Protein AF-0000000084807637 (afdb_homodimer)

pLDDT: mean 74.39, std 23.13, range [27.61, 96.56]

Sequence (204 aa):
MIARSLETLLAAAVVGALALPLAARAEEPAPWVLSPDMGYGYTRDSKTFAYKMGTSNAKELFKGAKKVPKNTLFFLGANGQLYMRTGPFLEDDGSFKFGPDRMIARSLETLLAAAVVGALALPLAARAEEPAPWVLSPDMGYGYTRDSKTFAYKMGTSNAKELFKGAKKVPKNTLFFLGANGQLYMRTGPFLEDDGSFKFGPDR

Secondary structure (DSSP, 8-state):
----------------------------PEE----TTEEEEE-TTS-EEEEEPPSTTHHHHHHT-EEPPSSEEEEE-TTS-EEEEES--B-TTS-BTTS---/-----------------------------EE----TTEEEEE-TTS-EEEEEPPSTTHHHHHHT-EEPPSSEEEEE-TTS-EEEEES--B-TTS-BTTS---

Structure (mmCIF, N/CA/C/O backbone):
data_AF-0000000084807637-model_v1
#
loop_
_entity.id
_entity.type
_entity.pdbx_description
1 polymer 'Uncharacterized protein'
#
loop_
_atom_site.group_PDB
_atom_site.id
_atom_site.type_symbol
_atom_site.label_atom_id
_atom_site.label_alt_id
_atom_site.label_comp_id
_atom_site.label_asym_id
_atom_site.label_entity_id
_atom_site.label_seq_id
_atom_site.pdbx_PDB_ins_code
_atom_site.Cartn_x
_atom_site.Cartn_y
_atom_site.Cartn_z
_atom_site.occupancy
_atom_site.B_iso_or_equiv
_atom_site.auth_seq_id
_atom_site.auth_comp_id
_atom_site.auth_asym_id
_atom_site.auth_atom_id
_atom_site.pdbx_PDB_model_num
ATOM 1 N N . MET A 1 1 ? 59.969 -58.188 -23.875 1 28.5 1 MET A N 1
ATOM 2 C CA . MET A 1 1 ? 58.719 -58 -23.125 1 28.5 1 MET A CA 1
ATOM 3 C C . MET A 1 1 ? 58.406 -56.531 -22.938 1 28.5 1 MET A C 1
ATOM 5 O O . MET A 1 1 ? 59.125 -55.812 -22.266 1 28.5 1 MET A O 1
ATOM 9 N N . ILE A 1 2 ? 57.781 -55.812 -23.984 1 33.81 2 ILE A N 1
ATOM 10 C CA . ILE A 1 2 ? 57.594 -54.406 -24.266 1 33.81 2 ILE A CA 1
ATOM 11 C C . ILE A 1 2 ? 56.719 -53.781 -23.172 1 33.81 2 ILE A C 1
ATOM 13 O O . ILE A 1 2 ? 55.625 -54.281 -22.875 1 33.81 2 ILE A O 1
ATOM 17 N N . ALA A 1 3 ? 57.281 -53.125 -22.172 1 37.44 3 ALA A N 1
ATOM 18 C CA . ALA A 1 3 ? 56.781 -52.281 -21.109 1 37.44 3 ALA A CA 1
ATOM 19 C C . ALA A 1 3 ? 55.844 -51.188 -21.656 1 37.44 3 ALA A C 1
ATOM 21 O O . ALA A 1 3 ? 56.281 -50.219 -22.266 1 37.44 3 ALA A O 1
ATOM 22 N N . ARG A 1 4 ? 54.812 -51.656 -22.469 1 35.91 4 ARG A N 1
ATOM 23 C CA . ARG A 1 4 ? 53.875 -50.688 -23 1 35.91 4 ARG A CA 1
ATOM 24 C C . ARG A 1 4 ? 53.469 -49.688 -21.938 1 35.91 4 ARG A C 1
ATOM 26 O O . ARG A 1 4 ? 53.25 -50.031 -20.781 1 35.91 4 ARG A O 1
ATOM 33 N N . SER A 1 5 ? 53.812 -48.438 -22.125 1 35.16 5 SER A N 1
ATOM 34 C CA . SER A 1 5 ? 53.531 -47.062 -21.688 1 35.16 5 SER A CA 1
ATOM 35 C C . SER A 1 5 ? 52.062 -46.844 -21.453 1 35.16 5 SER A C 1
ATOM 37 O O . SER A 1 5 ? 51.25 -47.031 -22.375 1 35.16 5 SER A O 1
ATOM 39 N N . LEU A 1 6 ? 51.5 -47.281 -20.312 1 35.66 6 LEU A N 1
ATOM 40 C CA . LEU A 1 6 ? 50.156 -47 -19.797 1 35.66 6 LEU A CA 1
ATOM 41 C C . LEU A 1 6 ? 49.844 -45.531 -19.938 1 35.66 6 LEU A C 1
ATOM 43 O O . LEU A 1 6 ? 50.438 -44.688 -19.281 1 35.66 6 LEU A O 1
ATOM 47 N N . GLU A 1 7 ? 49.844 -45 -21.234 1 37.59 7 GLU A N 1
ATOM 48 C CA . GLU A 1 7 ? 49.312 -43.656 -21.453 1 37.59 7 GLU A CA 1
ATOM 49 C C . GLU A 1 7 ? 48 -43.469 -20.719 1 37.59 7 GLU A C 1
ATOM 51 O O . GLU A 1 7 ? 47.125 -44.344 -20.766 1 37.59 7 GLU A O 1
ATOM 56 N N . THR A 1 8 ? 48.125 -42.969 -19.484 1 37.28 8 THR A N 1
ATOM 57 C CA . THR A 1 8 ? 47.094 -42.469 -18.609 1 37.28 8 THR A CA 1
ATOM 58 C C . THR A 1 8 ? 46.062 -41.625 -19.391 1 37.28 8 THR A C 1
ATOM 60 O O . THR A 1 8 ? 46.438 -40.625 -19.984 1 37.28 8 THR A O 1
ATOM 63 N N . LEU A 1 9 ? 45.25 -42.281 -20.172 1 39.06 9 LEU A N 1
ATOM 64 C CA . LEU A 1 9 ? 44.125 -41.594 -20.797 1 39.06 9 LEU A CA 1
ATOM 65 C C . LEU A 1 9 ? 43.344 -40.781 -19.75 1 39.06 9 LEU A C 1
ATOM 67 O O . LEU A 1 9 ? 42.812 -41.344 -18.781 1 39.06 9 LEU A O 1
ATOM 71 N N . LEU A 1 10 ? 43.875 -39.625 -19.328 1 37.03 10 LEU A N 1
ATOM 72 C CA . LEU A 1 10 ? 43.125 -38.625 -18.562 1 37.03 10 LEU A CA 1
ATOM 73 C C . LEU A 1 10 ? 41.75 -38.375 -19.203 1 37.03 10 LEU A C 1
ATOM 75 O O . LEU A 1 10 ? 41.688 -37.875 -20.312 1 37.03 10 LEU A O 1
ATOM 79 N N . ALA A 1 11 ? 40.906 -39.438 -19.125 1 33.91 11 ALA A N 1
ATOM 80 C CA . ALA A 1 11 ? 39.531 -39.188 -19.531 1 33.91 11 ALA A CA 1
ATOM 81 C C . ALA A 1 11 ? 38.969 -37.906 -18.875 1 33.91 11 ALA A C 1
ATOM 83 O O . ALA A 1 11 ? 39 -37.781 -17.656 1 33.91 11 ALA A O 1
ATOM 84 N N . ALA A 1 12 ? 39.25 -36.75 -19.422 1 36.47 12 ALA A N 1
ATOM 85 C CA . ALA A 1 12 ? 38.594 -35.469 -19.094 1 36.47 12 ALA A CA 1
ATOM 86 C C . ALA A 1 12 ? 37.094 -35.688 -18.969 1 36.47 12 ALA A C 1
ATOM 88 O O . ALA A 1 12 ? 36.406 -36.062 -19.922 1 36.47 12 ALA A O 1
ATOM 89 N N . ALA A 1 13 ? 36.688 -36.438 -17.922 1 37.31 13 ALA A N 1
ATOM 90 C CA . ALA A 1 13 ? 35.25 -36.5 -17.672 1 37.31 13 ALA A CA 1
ATOM 91 C C . ALA A 1 13 ? 34.625 -35.125 -17.75 1 37.31 13 ALA A C 1
ATOM 93 O O . ALA A 1 13 ? 35.031 -34.188 -17.047 1 37.31 13 ALA A O 1
ATOM 94 N N . VAL A 1 14 ? 34.344 -34.625 -18.953 1 36.44 14 VAL A N 1
ATOM 95 C CA . VAL A 1 14 ? 33.5 -33.438 -19.109 1 36.44 14 VAL A CA 1
ATOM 96 C C . VAL A 1 14 ? 32.281 -33.562 -18.219 1 36.44 14 VAL A C 1
ATOM 98 O O . VAL A 1 14 ? 31.5 -34.5 -18.359 1 36.44 14 VAL A O 1
ATOM 101 N N . VAL A 1 15 ? 32.438 -33.406 -16.859 1 38.06 15 VAL A N 1
ATOM 102 C CA . VAL A 1 15 ? 31.266 -33.25 -15.992 1 38.06 15 VAL A CA 1
ATOM 103 C C . VAL A 1 15 ? 30.219 -32.375 -16.672 1 38.06 15 VAL A C 1
ATOM 105 O O . VAL A 1 15 ? 30.5 -31.234 -17.016 1 38.06 15 VAL A O 1
ATOM 108 N N . GLY A 1 16 ? 29.484 -32.969 -17.578 1 34.94 16 GLY A N 1
ATOM 109 C CA . GLY A 1 16 ? 28.281 -32.312 -18.078 1 34.94 16 GLY A CA 1
ATOM 110 C C . GLY A 1 16 ? 27.531 -31.547 -17.016 1 34.94 16 GLY A C 1
ATOM 111 O O . GLY A 1 16 ? 27.234 -32.094 -15.945 1 34.94 16 GLY A O 1
ATOM 112 N N . ALA A 1 17 ? 27.906 -30.266 -16.844 1 36.34 17 ALA A N 1
ATOM 113 C CA . ALA A 1 17 ? 27.094 -29.344 -16.062 1 36.34 17 ALA A CA 1
ATOM 114 C C . ALA A 1 17 ? 25.609 -29.609 -16.266 1 36.34 17 ALA A C 1
ATOM 116 O O . ALA A 1 17 ? 25.094 -29.469 -17.359 1 36.34 17 ALA A O 1
ATOM 117 N N . LEU A 1 18 ? 25.109 -30.766 -15.773 1 37.72 18 LEU A N 1
ATOM 118 C CA . LEU A 1 18 ? 23.656 -30.891 -15.727 1 37.72 18 LEU A CA 1
ATOM 119 C C . LEU A 1 18 ? 23 -29.531 -15.469 1 37.72 18 LEU A C 1
ATOM 121 O O . LEU A 1 18 ? 23.312 -28.875 -14.477 1 37.72 18 LEU A O 1
ATOM 125 N N . ALA A 1 19 ? 22.766 -28.797 -16.484 1 35.22 19 ALA A N 1
ATOM 126 C CA . ALA A 1 19 ? 21.844 -27.656 -16.438 1 35.22 19 ALA A CA 1
ATOM 127 C C . ALA A 1 19 ? 20.703 -27.906 -15.469 1 35.22 19 ALA A C 1
ATOM 129 O O . ALA A 1 19 ? 19.891 -28.812 -15.672 1 35.22 19 ALA A O 1
ATOM 130 N N . LEU A 1 20 ? 21.031 -28.141 -14.188 1 35.69 20 LEU A N 1
ATOM 131 C CA . LEU A 1 20 ? 19.891 -28.141 -13.281 1 35.69 20 LEU A CA 1
ATOM 132 C C . LEU A 1 20 ? 18.766 -27.266 -13.812 1 35.69 20 LEU A C 1
ATOM 134 O O . LEU A 1 20 ? 19.016 -26.188 -14.359 1 35.69 20 LEU A O 1
ATOM 138 N N . PRO A 1 21 ? 17.766 -27.859 -14.367 1 39.22 21 PRO A N 1
ATOM 139 C CA . PRO A 1 21 ? 16.594 -27.047 -14.719 1 39.22 21 PRO A CA 1
ATOM 140 C C . PRO A 1 21 ? 16.438 -25.828 -13.805 1 39.22 21 PRO A C 1
ATOM 142 O O . PRO A 1 21 ? 16.594 -25.938 -12.594 1 39.22 21 PRO A O 1
ATOM 145 N N . LEU A 1 22 ? 17.062 -24.719 -14.156 1 37 22 LEU A N 1
ATOM 146 C CA . LEU A 1 22 ? 16.656 -23.5 -13.453 1 37 22 LEU A CA 1
ATOM 147 C C . LEU A 1 22 ? 15.219 -23.594 -12.969 1 37 22 LEU A C 1
ATOM 149 O O . LEU A 1 22 ? 14.281 -23.547 -13.766 1 37 22 LEU A O 1
ATOM 153 N N . ALA A 1 23 ? 14.867 -24.625 -12.266 1 38.22 23 ALA A N 1
ATOM 154 C CA . ALA A 1 23 ? 13.547 -24.578 -11.641 1 38.22 23 ALA A CA 1
ATOM 155 C C . ALA A 1 23 ? 13.016 -23.156 -11.555 1 38.22 23 ALA A C 1
ATOM 157 O O . ALA A 1 23 ? 13.781 -22.219 -11.32 1 38.22 23 ALA A O 1
ATOM 158 N N . ALA A 1 24 ? 12.148 -22.781 -12.375 1 40.62 24 ALA A N 1
ATOM 159 C CA . ALA A 1 24 ? 11.406 -21.531 -12.32 1 40.62 24 ALA A CA 1
ATOM 160 C C . ALA A 1 24 ? 11.422 -20.938 -10.906 1 40.62 24 ALA A C 1
ATOM 162 O O . ALA A 1 24 ? 10.758 -21.469 -10.008 1 40.62 24 ALA A O 1
ATOM 163 N N . ARG A 1 25 ? 12.531 -20.703 -10.281 1 46.25 25 ARG A N 1
ATOM 164 C CA . ARG A 1 25 ? 12.703 -20.125 -8.953 1 46.25 25 ARG A CA 1
ATOM 165 C C . ARG A 1 25 ? 11.617 -19.094 -8.656 1 46.25 25 ARG A C 1
ATOM 167 O O . ARG A 1 25 ? 11.359 -18.203 -9.469 1 46.25 25 ARG A O 1
ATOM 174 N N . ALA A 1 26 ? 10.609 -19.609 -8.039 1 46.78 26 ALA A N 1
ATOM 175 C CA . ALA A 1 26 ? 9.586 -18.719 -7.523 1 46.78 26 ALA A CA 1
ATOM 176 C C . ALA A 1 26 ? 10.188 -17.375 -7.109 1 46.78 26 ALA A C 1
ATOM 178 O O . ALA A 1 26 ? 11.164 -17.328 -6.363 1 46.78 26 ALA A O 1
ATOM 179 N N . GLU A 1 27 ? 10.484 -16.531 -8.125 1 54.97 27 GLU A N 1
ATOM 180 C CA . GLU A 1 27 ? 11.047 -15.219 -7.82 1 54.97 27 GLU A CA 1
ATOM 181 C C . GLU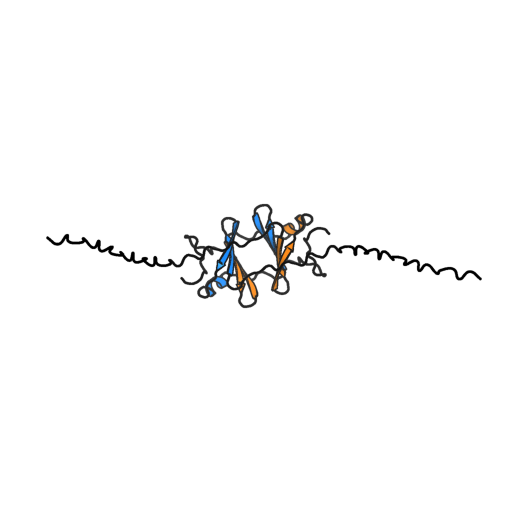 A 1 27 ? 10.688 -14.781 -6.402 1 54.97 27 GLU A C 1
ATOM 183 O O . GLU A 1 27 ? 9.531 -14.883 -5.992 1 54.97 27 GLU A O 1
ATOM 188 N N . GLU A 1 28 ? 11.617 -15.055 -5.555 1 62.41 28 GLU A N 1
ATOM 189 C CA . GLU A 1 28 ? 11.523 -14.617 -4.164 1 62.41 28 GLU A CA 1
ATOM 190 C C . GLU A 1 28 ? 10.914 -13.227 -4.059 1 62.41 28 GLU A C 1
ATOM 192 O O . GLU A 1 28 ? 11.242 -12.336 -4.84 1 62.41 28 GLU A O 1
ATOM 197 N N . PRO A 1 29 ? 9.812 -13.25 -3.396 1 71.38 29 PRO A N 1
ATOM 198 C CA . PRO A 1 29 ? 9.188 -11.938 -3.219 1 71.38 29 PRO A CA 1
ATOM 199 C C . PRO A 1 29 ? 10.18 -10.867 -2.762 1 71.38 29 PRO A C 1
ATOM 201 O O . PRO A 1 29 ? 11.172 -11.188 -2.104 1 71.38 29 PRO A O 1
ATOM 204 N N . ALA A 1 30 ? 10.156 -9.719 -3.486 1 76.94 30 ALA A N 1
ATOM 205 C CA . ALA A 1 30 ? 10.953 -8.57 -3.059 1 76.94 30 ALA A CA 1
ATOM 206 C C . ALA A 1 30 ? 10.297 -7.855 -1.882 1 76.94 30 ALA A C 1
ATOM 208 O O . ALA A 1 30 ? 9.07 -7.805 -1.782 1 76.94 30 ALA A O 1
ATOM 209 N N . PRO A 1 31 ? 11.18 -7.441 -0.924 1 77.38 31 PRO A N 1
ATOM 210 C CA . PRO A 1 31 ? 10.594 -6.742 0.221 1 77.38 31 PRO A CA 1
ATOM 211 C C . PRO A 1 31 ? 9.836 -5.48 -0.183 1 77.38 31 PRO A C 1
ATOM 213 O O . PRO A 1 31 ? 10.297 -4.723 -1.04 1 77.38 31 PRO A O 1
ATOM 216 N N . TRP A 1 32 ? 8.555 -5.359 0.168 1 84.06 32 TRP A N 1
ATOM 217 C CA . TRP A 1 32 ? 7.793 -4.117 0.132 1 84.06 32 TRP A CA 1
ATOM 218 C C . TRP A 1 32 ? 7.973 -3.33 1.427 1 84.06 32 TRP A C 1
ATOM 220 O O . TRP A 1 32 ? 7.387 -3.676 2.455 1 84.06 32 TRP A O 1
ATOM 230 N N . VAL A 1 33 ? 8.82 -2.324 1.396 1 80.56 33 VAL A N 1
ATOM 231 C CA . VAL A 1 33 ? 9.219 -1.663 2.635 1 80.56 33 VAL A CA 1
ATOM 232 C C . VAL A 1 33 ? 8.281 -0.495 2.924 1 80.56 33 VAL A C 1
ATOM 234 O O . VAL A 1 33 ? 8.195 0.454 2.141 1 80.56 33 VAL A O 1
ATOM 237 N N . LEU A 1 34 ? 7.516 -0.704 3.996 1 87.62 34 LEU A N 1
ATOM 238 C CA . LEU A 1 34 ? 6.695 0.368 4.547 1 87.62 34 LEU A CA 1
ATOM 239 C C . LEU A 1 34 ? 7.238 0.832 5.895 1 87.62 34 LEU A C 1
ATOM 241 O O . LEU A 1 34 ? 7.461 0.016 6.793 1 87.62 34 LEU A O 1
ATOM 245 N N . SER A 1 35 ? 7.512 2.092 5.945 1 87.75 35 SER A N 1
ATOM 246 C CA . SER A 1 35 ? 8.031 2.641 7.191 1 87.75 35 SER A CA 1
ATOM 247 C C . SER A 1 35 ? 6.906 3.023 8.141 1 87.75 35 SER A C 1
ATOM 249 O O . SER A 1 35 ? 5.902 3.605 7.723 1 87.75 35 SER A O 1
ATOM 251 N N . PRO A 1 36 ? 7.152 2.674 9.453 1 86.75 36 PRO A N 1
ATOM 252 C CA . PRO A 1 36 ? 6.109 3.016 10.422 1 86.75 36 PRO A CA 1
ATOM 253 C C . PRO A 1 36 ? 5.973 4.523 10.633 1 86.75 36 PRO A C 1
ATOM 255 O O . PRO A 1 36 ? 4.988 4.977 11.219 1 86.75 36 PRO A O 1
ATOM 258 N N . ASP A 1 37 ? 6.855 5.281 10.148 1 86.38 37 ASP A N 1
ATOM 259 C CA . ASP A 1 37 ? 6.809 6.727 10.352 1 86.38 37 ASP A CA 1
ATOM 260 C C . ASP A 1 37 ? 6.281 7.438 9.102 1 86.38 37 ASP A C 1
ATOM 262 O O . ASP A 1 37 ? 6.258 8.672 9.047 1 86.38 37 ASP A O 1
ATOM 266 N N . MET A 1 38 ? 5.879 6.582 8.148 1 89.62 38 MET A N 1
ATOM 267 C CA . MET A 1 38 ? 5.398 7.16 6.895 1 89.62 38 MET A CA 1
ATOM 268 C C . MET A 1 38 ? 3.967 6.727 6.605 1 89.62 38 MET A C 1
ATOM 270 O O . MET A 1 38 ? 3.559 5.625 6.984 1 89.62 38 MET A O 1
ATOM 274 N N . GLY A 1 39 ? 3.244 7.66 6.012 1 93.06 39 GLY A N 1
ATOM 275 C CA . GLY A 1 39 ? 1.969 7.344 5.391 1 93.06 39 GLY A CA 1
ATOM 276 C C . GLY A 1 39 ? 2.055 7.234 3.879 1 93.06 39 GLY A C 1
ATOM 277 O O . GLY A 1 39 ? 2.787 7.992 3.236 1 93.06 39 GLY A O 1
ATOM 278 N N . TYR A 1 40 ? 1.291 6.309 3.375 1 93.62 40 TYR A N 1
ATOM 279 C CA . TYR A 1 40 ? 1.281 6.07 1.936 1 93.62 40 TYR A CA 1
ATOM 280 C C . TYR A 1 40 ? -0.086 6.387 1.341 1 93.62 40 TYR A C 1
ATOM 282 O O . TYR A 1 40 ? -1.056 5.664 1.577 1 93.62 40 TYR A O 1
ATOM 290 N N . GLY A 1 41 ? -0.071 7.461 0.57 1 94.56 41 GLY A N 1
ATOM 291 C CA . GLY A 1 41 ? -1.354 7.992 0.133 1 94.56 41 GLY A CA 1
ATOM 292 C C . GLY A 1 41 ? -1.639 7.727 -1.333 1 94.56 41 GLY A C 1
ATOM 293 O O . GLY A 1 41 ? -0.73 7.77 -2.166 1 94.56 41 GLY A O 1
ATOM 294 N N . TYR A 1 42 ? -2.818 7.305 -1.551 1 94.38 42 TYR A N 1
ATOM 295 C CA . TYR A 1 42 ? -3.414 7.32 -2.881 1 94.38 42 TYR A CA 1
ATOM 296 C C . TYR A 1 42 ? -4.301 8.547 -3.068 1 94.38 42 TYR A C 1
ATOM 298 O O . TYR A 1 42 ? -5.41 8.602 -2.533 1 94.38 42 TYR A O 1
ATOM 306 N N . THR A 1 43 ? -3.795 9.516 -3.908 1 92.81 43 THR A N 1
ATOM 307 C CA . THR A 1 43 ? -4.383 10.852 -3.924 1 92.81 43 THR A CA 1
ATOM 308 C C . THR A 1 43 ? -5.594 10.898 -4.848 1 92.81 43 THR A C 1
ATOM 310 O O . THR A 1 43 ? -5.891 9.93 -5.543 1 92.81 43 THR A O 1
ATOM 313 N N . ARG A 1 44 ? -6.211 12.086 -4.77 1 90.44 44 ARG A N 1
ATOM 314 C CA . ARG A 1 44 ? -7.398 12.32 -5.578 1 90.44 44 ARG A CA 1
ATOM 315 C C . ARG A 1 44 ? -7.078 12.227 -7.066 1 90.44 44 ARG A C 1
ATOM 317 O O . ARG A 1 44 ? -7.934 11.852 -7.867 1 90.44 44 ARG A O 1
ATOM 324 N N . ASP A 1 45 ? -5.844 12.461 -7.441 1 89 45 ASP A N 1
ATOM 325 C CA . ASP A 1 45 ? -5.414 12.445 -8.836 1 89 45 ASP A CA 1
ATOM 326 C C . ASP A 1 45 ? -4.828 11.094 -9.219 1 89 45 ASP A C 1
ATOM 328 O O . ASP A 1 45 ? -4.148 10.969 -10.242 1 89 45 ASP A O 1
ATOM 332 N N . SER A 1 46 ? -4.953 10.094 -8.383 1 90.31 46 SER A N 1
ATOM 333 C CA . SER A 1 46 ? -4.523 8.727 -8.656 1 90.31 46 SER A CA 1
ATOM 334 C C . SER A 1 46 ? -3.004 8.609 -8.641 1 90.31 46 SER A C 1
ATOM 336 O O . SER A 1 46 ? -2.424 7.922 -9.484 1 90.31 46 SER A O 1
ATOM 338 N N . LYS A 1 47 ? -2.498 9.367 -7.809 1 90.5 47 LYS A N 1
ATOM 339 C CA . LYS A 1 47 ? -1.055 9.305 -7.605 1 90.5 47 LYS A CA 1
ATOM 340 C C . LYS A 1 47 ? -0.718 8.711 -6.238 1 90.5 47 LYS A C 1
ATOM 342 O O . LYS A 1 47 ? -1.554 8.711 -5.336 1 90.5 47 LYS A O 1
ATOM 347 N N . THR A 1 48 ? 0.456 8.172 -6.203 1 92.38 48 THR A N 1
ATOM 348 C C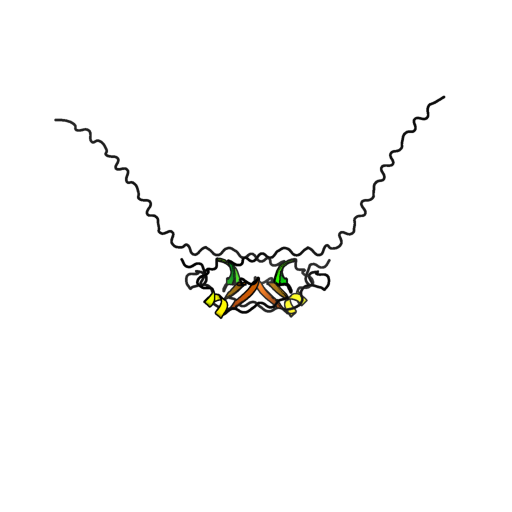A . THR A 1 48 ? 0.895 7.551 -4.957 1 92.38 48 THR A CA 1
ATOM 349 C C . THR A 1 48 ? 2.07 8.32 -4.355 1 92.38 48 THR A C 1
ATOM 351 O O . THR A 1 48 ? 3.121 8.445 -4.988 1 92.38 48 THR A O 1
ATOM 354 N N . PHE A 1 49 ? 1.885 8.773 -3.113 1 92.38 49 PHE A N 1
ATOM 355 C CA . PHE A 1 49 ? 2.924 9.516 -2.406 1 92.38 49 PHE A CA 1
ATOM 356 C C . PHE A 1 49 ? 3.061 9.016 -0.971 1 92.38 49 PHE A C 1
ATOM 358 O O . PHE A 1 49 ? 2.121 8.445 -0.415 1 92.38 49 PHE A O 1
ATOM 365 N N . ALA A 1 50 ? 4.281 9.219 -0.556 1 92.75 50 ALA A N 1
ATOM 366 C CA . ALA A 1 50 ? 4.539 8.93 0.852 1 92.75 50 ALA A CA 1
ATOM 367 C C . ALA A 1 50 ? 4.742 10.211 1.65 1 92.75 50 ALA A C 1
ATOM 369 O O . ALA A 1 50 ? 5.352 11.164 1.163 1 92.75 50 ALA A O 1
ATOM 370 N N . TYR A 1 51 ? 4.211 10.211 2.861 1 90.19 51 TYR A N 1
ATOM 371 C CA . TYR A 1 51 ? 4.23 11.383 3.732 1 90.19 51 TYR A CA 1
ATOM 372 C C . TYR A 1 51 ? 4.793 11.031 5.105 1 90.19 51 TYR A C 1
ATOM 374 O O . TYR A 1 51 ? 4.496 9.961 5.648 1 90.19 51 TYR A O 1
ATOM 382 N N . LYS A 1 52 ? 5.613 11.945 5.547 1 89 52 LYS A N 1
ATOM 383 C CA . LYS A 1 52 ? 6.074 11.758 6.918 1 89 52 LYS A CA 1
ATOM 384 C C . LYS A 1 52 ? 4.953 12.023 7.918 1 89 52 LYS A C 1
ATOM 386 O O . LYS A 1 52 ? 4.289 13.062 7.855 1 89 52 LYS A O 1
ATOM 391 N N . MET A 1 53 ? 4.758 11.016 8.781 1 88.25 53 MET A N 1
ATOM 392 C CA . MET A 1 53 ? 3.664 11.148 9.742 1 88.25 53 MET A CA 1
ATOM 393 C C . MET A 1 53 ? 4.152 11.789 11.039 1 88.25 53 MET A C 1
ATOM 395 O O . MET A 1 53 ? 5.336 11.711 11.367 1 88.25 53 MET A O 1
ATOM 399 N N . GLY A 1 54 ? 3.209 12.484 11.594 1 83 54 GLY A N 1
ATOM 400 C CA . GLY A 1 54 ? 3.496 13.062 12.898 1 83 54 GLY A CA 1
ATOM 401 C C . GLY A 1 54 ? 2.947 12.242 14.047 1 83 54 GLY A C 1
ATOM 402 O O . GLY A 1 54 ? 2.07 11.398 13.852 1 83 54 GLY A O 1
ATOM 403 N N . THR A 1 55 ? 3.504 12.414 15.156 1 74.5 55 THR A N 1
ATOM 404 C CA . THR A 1 55 ? 3.064 11.68 16.344 1 74.5 55 THR A CA 1
ATOM 405 C C . THR A 1 55 ? 1.895 12.391 17.016 1 74.5 55 THR A C 1
ATOM 407 O O . THR A 1 55 ? 1.124 11.773 17.75 1 74.5 55 THR A O 1
ATOM 410 N N . SER A 1 56 ? 1.686 13.609 16.609 1 70.44 56 SER A N 1
ATOM 411 C CA . SER A 1 56 ? 0.694 14.406 17.328 1 70.44 56 SER A CA 1
ATOM 412 C C . SER A 1 56 ? -0.708 14.172 16.781 1 70.44 56 SER A C 1
ATOM 414 O O . SER A 1 56 ? -1.7 14.508 17.422 1 70.44 56 SER A O 1
ATOM 416 N N . ASN A 1 57 ? -0.803 13.57 15.68 1 76.12 57 ASN A N 1
ATOM 417 C CA . ASN A 1 57 ? -2.117 13.414 15.062 1 76.12 57 ASN A CA 1
ATOM 418 C C . ASN A 1 57 ? -2.502 11.945 14.93 1 76.12 57 ASN A C 1
ATOM 420 O O . ASN A 1 57 ? -3.375 11.594 14.133 1 76.12 57 ASN A O 1
ATOM 424 N N . ALA A 1 58 ? -1.927 11.133 15.742 1 79.06 58 ALA A N 1
ATOM 425 C CA . ALA A 1 58 ? -2.129 9.688 15.664 1 79.06 58 ALA A CA 1
ATOM 426 C C . ALA A 1 58 ? -3.576 9.32 15.977 1 79.06 58 ALA A C 1
ATOM 428 O O . ALA A 1 58 ? -4.164 8.469 15.305 1 79.06 58 ALA A O 1
ATOM 429 N N . LYS A 1 59 ? -4.086 9.992 16.922 1 82.75 59 LYS A N 1
ATOM 430 C CA . LYS A 1 59 ? -5.461 9.703 17.312 1 82.75 59 LYS A CA 1
ATOM 431 C C . LYS A 1 59 ? -6.426 9.953 16.156 1 82.75 59 LYS A C 1
ATOM 433 O O . LYS A 1 59 ? -7.309 9.141 15.883 1 82.75 59 LYS A O 1
ATOM 438 N N . GLU A 1 60 ? -6.23 10.984 15.523 1 83.88 60 GLU A N 1
ATOM 439 C CA . GLU A 1 60 ? -7.098 11.328 14.406 1 83.88 60 GLU A CA 1
ATOM 440 C C . GLU A 1 60 ? -6.867 10.391 13.227 1 83.88 60 GLU A C 1
ATOM 442 O O . GLU A 1 60 ? -7.812 10.031 12.516 1 83.88 60 GLU A O 1
ATOM 447 N N . LEU A 1 61 ? -5.645 10.039 13.031 1 87.25 61 LEU A N 1
ATOM 448 C CA . LEU A 1 61 ? -5.273 9.117 11.961 1 87.25 61 LEU A CA 1
ATOM 449 C C . LEU A 1 61 ? -5.988 7.777 12.133 1 87.25 61 LEU A C 1
ATOM 451 O O . LEU A 1 61 ? -6.562 7.25 11.18 1 87.25 61 LEU A O 1
ATOM 455 N N . PHE A 1 62 ? -6.102 7.297 13.391 1 89.5 62 PHE A N 1
ATOM 456 C CA . PHE A 1 62 ? -6.645 5.973 13.672 1 89.5 62 PHE A CA 1
ATOM 457 C C . PHE A 1 62 ? -8.172 6.012 13.703 1 89.5 62 PHE A C 1
ATOM 459 O O . PHE A 1 62 ? -8.828 5.012 13.414 1 89.5 62 PHE A O 1
ATOM 466 N N . LYS A 1 63 ? -8.766 7.184 14.023 1 88.25 63 LYS A N 1
ATOM 467 C CA . LYS A 1 63 ? -10.211 7.324 14.148 1 88.25 63 LYS A CA 1
ATOM 468 C C . LYS A 1 63 ? -10.914 6.965 12.844 1 88.25 63 LYS A C 1
ATOM 470 O O . LYS A 1 63 ? -12 6.383 12.859 1 88.25 63 LYS A O 1
ATOM 475 N N . GLY A 1 64 ? -10.328 7.09 11.828 1 89.06 64 GLY A N 1
ATOM 476 C CA . GLY A 1 64 ? -10.953 6.789 10.555 1 89.06 64 GLY A CA 1
ATOM 477 C C . GLY A 1 64 ? -10.25 5.676 9.797 1 89.06 64 GLY A C 1
ATOM 478 O O . GLY A 1 64 ? -10.578 5.41 8.633 1 89.06 64 GLY A O 1
ATOM 479 N N . ALA A 1 65 ? -9.539 5.031 10.547 1 93.81 65 ALA A N 1
ATOM 480 C CA . ALA A 1 65 ? -8.727 4.012 9.883 1 93.81 65 ALA A CA 1
ATOM 481 C C . ALA A 1 65 ? -9.328 2.621 10.094 1 93.81 65 ALA A C 1
ATOM 483 O O . ALA A 1 65 ? -10 2.373 11.094 1 93.81 65 ALA A O 1
ATOM 484 N N . LYS A 1 66 ? -9.188 1.804 9.102 1 95.62 66 LYS A N 1
ATOM 485 C CA . LYS A 1 66 ? -9.547 0.391 9.188 1 95.62 66 LYS A CA 1
ATOM 486 C C . LYS A 1 66 ? -8.32 -0.498 9.008 1 95.62 66 LYS A C 1
ATOM 488 O O . LYS A 1 66 ? -7.348 -0.102 8.359 1 95.62 66 LYS A O 1
ATOM 493 N N . LYS A 1 67 ? -8.461 -1.64 9.641 1 96.19 67 LYS A N 1
ATOM 494 C CA . LYS A 1 67 ? -7.383 -2.609 9.461 1 96.19 67 LYS A CA 1
ATOM 495 C C . LYS A 1 67 ? -7.43 -3.234 8.07 1 96.19 67 LYS A C 1
ATOM 497 O O . LYS A 1 67 ? -8.5 -3.625 7.594 1 96.19 67 LYS A O 1
ATOM 502 N N . VAL A 1 68 ? -6.332 -3.215 7.406 1 95.75 68 VAL A N 1
ATOM 503 C CA . VAL A 1 68 ? -6.234 -3.969 6.16 1 95.75 68 VAL A CA 1
ATOM 504 C C . VAL A 1 68 ? -6.203 -5.465 6.465 1 95.75 68 VAL A C 1
ATOM 506 O O . VAL A 1 68 ? -5.371 -5.93 7.246 1 95.75 68 VAL A O 1
ATOM 509 N N . PRO A 1 69 ? -7.152 -6.188 5.945 1 95.56 69 PRO A N 1
ATOM 510 C CA . PRO A 1 69 ? -7.129 -7.633 6.203 1 95.56 69 PRO A CA 1
ATOM 511 C C . PRO A 1 69 ? -5.82 -8.289 5.766 1 95.56 69 PRO A C 1
ATOM 513 O O . PRO A 1 69 ? -5.211 -7.859 4.781 1 95.56 69 PRO A O 1
ATOM 516 N N . LYS A 1 70 ? -5.473 -9.305 6.57 1 94.44 70 LYS A N 1
ATOM 517 C CA . LYS A 1 70 ? -4.355 -10.133 6.137 1 94.44 70 LYS A CA 1
ATOM 518 C C . LYS A 1 70 ? -4.668 -10.82 4.805 1 94.44 70 LYS A C 1
ATOM 520 O O . LYS A 1 70 ? -5.836 -11 4.453 1 94.44 70 LYS A O 1
ATOM 525 N N . ASN A 1 71 ? -3.637 -11.109 4.07 1 95.12 71 ASN A N 1
ATOM 526 C CA . ASN A 1 71 ? -3.768 -11.719 2.752 1 95.12 71 ASN A CA 1
ATOM 527 C C . ASN A 1 71 ? -4.418 -10.766 1.755 1 95.12 71 ASN A C 1
ATOM 529 O O . ASN A 1 71 ? -5.34 -11.156 1.031 1 95.12 71 ASN A O 1
ATOM 533 N N . THR A 1 72 ? -4.086 -9.594 1.841 1 96.56 72 THR A N 1
ATOM 534 C CA . THR A 1 72 ? -4.539 -8.594 0.882 1 96.56 72 THR A CA 1
ATOM 535 C C . THR A 1 72 ? -3.432 -8.258 -0.115 1 96.56 72 THR A C 1
ATOM 537 O O . THR A 1 72 ? -2.273 -8.086 0.271 1 96.56 72 THR A O 1
ATOM 540 N N . LEU A 1 73 ? -3.754 -8.234 -1.348 1 95.25 73 LEU A N 1
ATOM 541 C CA . LEU A 1 73 ? -2.844 -7.898 -2.438 1 95.25 73 LEU A CA 1
ATOM 542 C C . LEU A 1 73 ? -3.236 -6.574 -3.084 1 95.25 73 LEU A C 1
ATOM 544 O O . LEU A 1 73 ? -4.406 -6.363 -3.418 1 95.25 73 LEU A O 1
ATOM 548 N N . PHE A 1 74 ? -2.287 -5.691 -3.207 1 95.81 74 PHE A N 1
ATOM 549 C CA . PHE A 1 74 ? -2.475 -4.422 -3.898 1 95.81 74 PHE A CA 1
ATOM 550 C C . PHE A 1 74 ? -1.751 -4.426 -5.238 1 95.81 74 PHE A C 1
ATOM 552 O O . PHE A 1 74 ? -0.654 -4.977 -5.359 1 95.81 74 PHE A O 1
ATOM 559 N N . PHE A 1 75 ? -2.314 -3.773 -6.258 1 93.62 75 PHE A N 1
ATOM 560 C CA . PHE A 1 75 ? -1.662 -3.697 -7.559 1 93.62 75 PHE A CA 1
ATOM 561 C C . PHE A 1 75 ? -2.234 -2.555 -8.383 1 93.62 75 PHE A C 1
ATOM 563 O O . PHE A 1 75 ? -3.355 -2.104 -8.141 1 93.62 75 PHE A O 1
ATOM 570 N N . LEU A 1 76 ? -1.427 -2.189 -9.266 1 91.31 76 LEU A N 1
ATOM 571 C CA . LEU A 1 76 ? -1.853 -1.126 -10.172 1 91.31 76 LEU A CA 1
ATOM 572 C C . LEU A 1 76 ? -2.396 -1.703 -11.477 1 91.31 76 LEU A C 1
ATOM 574 O O . LEU A 1 76 ? -1.746 -2.539 -12.109 1 91.31 76 LEU A O 1
ATOM 578 N N . GLY A 1 77 ? -3.564 -1.217 -11.773 1 88.38 77 GLY A N 1
ATOM 579 C CA . GLY A 1 77 ? -4.066 -1.566 -13.094 1 88.38 77 GLY A CA 1
ATOM 580 C C . GLY A 1 77 ? -3.373 -0.816 -14.211 1 88.38 77 GLY A C 1
ATOM 581 O O . GLY A 1 77 ? -2.662 0.16 -13.969 1 88.38 77 GLY A O 1
ATOM 582 N N . ALA A 1 78 ? -3.576 -1.312 -15.438 1 82.69 78 ALA A N 1
ATOM 583 C CA . ALA A 1 78 ? -3.012 -0.669 -16.625 1 82.69 78 ALA A CA 1
ATOM 584 C C . ALA A 1 78 ? -3.496 0.772 -16.75 1 82.69 78 ALA A C 1
ATOM 586 O O . ALA A 1 78 ? -2.818 1.611 -17.344 1 82.69 78 ALA A O 1
ATOM 587 N N . ASN A 1 79 ? -4.582 1.135 -16.125 1 83.88 79 ASN A N 1
ATOM 588 C CA . ASN A 1 79 ? -5.176 2.467 -16.188 1 83.88 79 ASN A CA 1
ATOM 589 C C . ASN A 1 79 ? -4.656 3.371 -15.078 1 83.88 79 ASN A C 1
ATOM 591 O O . ASN A 1 79 ? -5.078 4.523 -14.953 1 83.88 79 ASN A O 1
ATOM 595 N N . GLY A 1 80 ? -3.791 2.793 -14.242 1 87.69 80 GLY A N 1
ATOM 596 C CA . GLY A 1 80 ? -3.236 3.568 -13.141 1 87.69 80 GLY A CA 1
ATOM 597 C C . GLY A 1 80 ? -4.039 3.447 -11.859 1 87.69 80 GLY A C 1
ATOM 598 O O . GLY A 1 80 ? -3.645 3.98 -10.82 1 87.69 80 GLY A O 1
ATOM 599 N N . GLN A 1 81 ? -5.191 2.82 -11.977 1 94.06 81 GLN A N 1
ATOM 600 C CA . GLN A 1 81 ? -6.062 2.588 -10.828 1 94.06 81 GLN A CA 1
ATOM 601 C C . GLN A 1 81 ? -5.43 1.605 -9.844 1 94.06 81 GLN A C 1
ATOM 603 O O . GLN A 1 81 ? -4.93 0.552 -10.242 1 94.06 81 GLN A O 1
ATOM 608 N N . LEU A 1 82 ? -5.375 2.014 -8.578 1 95.56 82 LEU A N 1
ATOM 609 C CA . LEU A 1 82 ? -4.941 1.093 -7.539 1 95.56 82 LEU A CA 1
ATOM 610 C C . LEU A 1 82 ? -6.066 0.143 -7.145 1 95.56 82 LEU A C 1
ATOM 612 O O . LEU A 1 82 ? -7.191 0.58 -6.883 1 95.56 82 LEU A O 1
ATOM 616 N N . TYR A 1 83 ? -5.758 -1.144 -7.203 1 95.69 83 TYR A N 1
ATOM 617 C CA . TYR A 1 83 ? -6.707 -2.182 -6.812 1 95.69 83 TYR A CA 1
ATOM 618 C C . TYR A 1 83 ? -6.211 -2.934 -5.582 1 95.69 83 TYR A C 1
ATOM 620 O O . TYR A 1 83 ? -5.012 -2.949 -5.297 1 95.69 83 TYR A O 1
ATOM 628 N N . MET A 1 84 ? -7.168 -3.479 -4.844 1 96.19 84 MET A N 1
ATOM 629 C CA . MET A 1 84 ? -6.824 -4.379 -3.744 1 96.19 84 MET A CA 1
ATOM 630 C C . MET A 1 84 ? -7.715 -5.613 -3.748 1 96.19 84 MET A C 1
ATOM 632 O O . MET A 1 84 ? -8.891 -5.535 -4.117 1 96.19 84 MET A O 1
ATOM 636 N N . ARG A 1 85 ? -7.188 -6.746 -3.418 1 95.12 85 ARG A N 1
ATOM 637 C CA . ARG A 1 85 ? -7.934 -7.996 -3.303 1 95.12 85 ARG A CA 1
ATOM 638 C C . ARG A 1 85 ? -7.578 -8.727 -2.014 1 95.12 85 ARG A C 1
ATOM 640 O O . ARG A 1 85 ? -6.398 -8.914 -1.703 1 95.12 85 ARG A O 1
ATOM 647 N N . THR A 1 86 ? -8.672 -9.055 -1.279 1 95 86 THR A N 1
ATOM 648 C CA . THR A 1 86 ? -8.477 -9.805 -0.048 1 95 86 THR A CA 1
ATOM 649 C C . THR A 1 86 ? -8.742 -11.289 -0.273 1 95 86 THR A C 1
ATOM 651 O O . THR A 1 86 ? -9.82 -11.664 -0.748 1 95 86 THR A O 1
ATOM 654 N N . GLY A 1 87 ? -7.77 -12.078 0.042 1 92.12 87 GLY A N 1
ATOM 655 C CA . GLY A 1 87 ? -7.789 -13.516 -0.161 1 92.12 87 GLY A CA 1
ATOM 656 C C . GLY A 1 87 ? -6.414 -14.102 -0.426 1 92.12 87 GLY A C 1
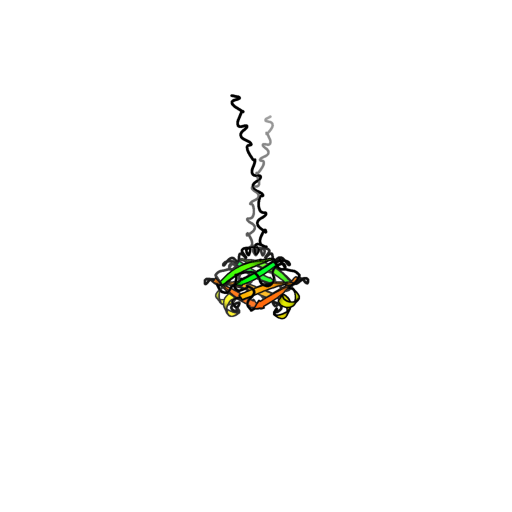ATOM 657 O O . GLY A 1 87 ? -5.434 -13.367 -0.546 1 92.12 87 GLY A O 1
ATOM 658 N N . PRO A 1 88 ? -6.363 -15.383 -0.42 1 90.81 88 PRO A N 1
ATOM 659 C CA . PRO A 1 88 ? -5.062 -16.016 -0.642 1 90.81 88 PRO A CA 1
ATOM 660 C C . PRO A 1 88 ? -4.441 -15.633 -1.981 1 90.81 88 PRO A C 1
ATOM 662 O O . PRO A 1 88 ? -5.105 -15.695 -3.018 1 90.81 88 PRO A O 1
ATOM 665 N N . PHE A 1 89 ? -3.26 -15.125 -1.884 1 92.31 89 PHE A N 1
ATOM 666 C CA . PHE A 1 89 ? -2.533 -14.805 -3.107 1 92.31 89 PHE A CA 1
ATOM 667 C C . PHE A 1 89 ? -1.206 -15.555 -3.156 1 92.31 89 PHE A C 1
ATOM 669 O O . PHE A 1 89 ? -0.434 -15.391 -4.105 1 92.31 89 PHE A O 1
ATOM 676 N N . LEU A 1 90 ? -1.021 -16.328 -2.164 1 89.44 90 LEU A N 1
ATOM 677 C CA . LEU A 1 90 ? 0.083 -17.281 -2.135 1 89.44 90 LEU A CA 1
ATOM 678 C C . LEU A 1 90 ? -0.436 -18.719 -2.131 1 89.44 90 LEU A C 1
ATOM 680 O O . LEU A 1 90 ? -1.451 -19.016 -1.496 1 89.44 90 LEU A O 1
ATOM 684 N N . GLU A 1 91 ? 0.249 -19.531 -2.85 1 87.44 91 GLU A N 1
ATOM 685 C CA . GLU A 1 91 ? -0.07 -20.953 -2.809 1 87.44 91 GLU A CA 1
ATOM 686 C C . GLU A 1 91 ? 0.47 -21.609 -1.539 1 87.44 91 GLU A C 1
ATOM 688 O O . GLU A 1 91 ? 1.185 -20.969 -0.763 1 87.44 91 GLU A O 1
ATOM 693 N N . ASP A 1 92 ? 0.113 -22.828 -1.375 1 85.44 92 ASP A N 1
ATOM 694 C CA . ASP A 1 92 ? 0.531 -23.562 -0.184 1 85.44 92 ASP A CA 1
ATOM 695 C C . ASP A 1 92 ? 2.053 -23.656 -0.105 1 85.44 92 ASP A C 1
ATOM 697 O O . ASP A 1 92 ? 2.619 -23.734 0.987 1 85.44 92 ASP A O 1
ATOM 701 N N . ASP A 1 93 ? 2.686 -23.609 -1.198 1 83.88 93 ASP A N 1
ATOM 702 C CA . ASP A 1 93 ? 4.141 -23.734 -1.246 1 83.88 93 ASP A CA 1
ATOM 703 C C . ASP A 1 93 ? 4.805 -22.359 -1.086 1 83.88 93 ASP A C 1
ATOM 705 O O . ASP A 1 93 ? 6.035 -22.266 -1.088 1 83.88 93 ASP A O 1
ATOM 709 N N . GLY A 1 94 ? 4.055 -21.375 -0.958 1 83.62 94 GLY A N 1
ATOM 710 C CA . GLY A 1 94 ? 4.59 -20.031 -0.776 1 83.62 94 GLY A CA 1
ATOM 711 C C . GLY A 1 94 ? 4.766 -19.281 -2.082 1 83.62 94 GLY A C 1
ATOM 712 O O . GLY A 1 94 ? 5.207 -18.125 -2.084 1 83.62 94 GLY A O 1
ATOM 713 N N . SER A 1 95 ? 4.395 -19.906 -3.189 1 86.06 95 SER A N 1
ATOM 714 C CA . SER A 1 95 ? 4.543 -19.25 -4.492 1 86.06 95 SER A CA 1
ATOM 715 C C . SER A 1 95 ? 3.4 -18.281 -4.758 1 86.06 95 SER A C 1
ATOM 717 O O . SER A 1 95 ? 2.285 -18.469 -4.27 1 86.06 95 SER A O 1
ATOM 719 N N . PHE A 1 96 ? 3.742 -17.359 -5.488 1 90.56 96 PHE A N 1
ATOM 720 C CA . PHE A 1 96 ? 2.77 -16.328 -5.82 1 90.56 96 PHE A CA 1
ATOM 721 C C . PHE A 1 96 ? 1.801 -16.812 -6.887 1 90.56 96 PHE A C 1
ATOM 723 O O . PHE A 1 96 ? 2.223 -17.25 -7.965 1 90.56 96 PHE A O 1
ATOM 730 N N . LYS A 1 97 ? 0.46 -16.672 -6.586 1 89.5 97 LYS A N 1
ATOM 731 C CA . LYS A 1 97 ? -0.595 -17.234 -7.426 1 89.5 97 LYS A CA 1
ATOM 732 C C . LYS A 1 97 ? -0.679 -16.5 -8.766 1 89.5 97 LYS A C 1
ATOM 734 O O . LYS A 1 97 ? -1.112 -17.078 -9.766 1 89.5 97 LYS A O 1
ATOM 739 N N . PHE A 1 98 ? -0.262 -15.266 -8.789 1 90.25 98 PHE A N 1
ATOM 740 C CA . PHE A 1 98 ? -0.474 -14.453 -9.977 1 90.25 98 PHE A CA 1
ATOM 741 C C . PHE A 1 98 ? 0.856 -14.086 -10.625 1 90.25 98 PHE A C 1
ATOM 743 O O . PHE A 1 98 ? 0.97 -13.047 -11.281 1 90.25 98 PHE A O 1
ATOM 750 N N . GLY A 1 99 ? 1.769 -14.82 -10.25 1 85.56 99 GLY A N 1
ATOM 751 C CA . GLY A 1 99 ? 3.092 -14.609 -10.812 1 85.56 99 GLY A CA 1
ATOM 752 C C . GLY A 1 99 ? 3.203 -15.047 -12.258 1 85.56 99 GLY A C 1
ATOM 753 O O . GLY A 1 99 ? 2.215 -15.477 -12.859 1 85.56 99 GLY A O 1
ATOM 754 N N . PRO A 1 100 ? 4.414 -14.641 -12.812 1 76.69 100 PRO A N 1
ATOM 755 C CA . PRO A 1 100 ? 4.625 -15.023 -14.211 1 76.69 100 PRO A CA 1
ATOM 756 C C . PRO A 1 100 ? 4.566 -16.531 -14.43 1 76.69 100 PRO A C 1
ATOM 758 O O . PRO A 1 100 ? 4.879 -17.297 -13.516 1 76.69 100 PRO A O 1
ATOM 761 N N . ASP A 1 101 ? 3.729 -16.922 -15.461 1 63.28 101 ASP A N 1
ATOM 762 C CA . ASP A 1 101 ? 3.703 -18.328 -15.844 1 63.28 101 ASP A CA 1
ATOM 763 C C . ASP A 1 101 ? 5.117 -18.891 -15.961 1 63.28 101 ASP A C 1
ATOM 765 O O . ASP A 1 101 ? 6.016 -18.219 -16.469 1 63.28 101 ASP A O 1
ATOM 769 N N . ARG A 1 102 ? 5.488 -19.688 -14.969 1 50.56 102 ARG A N 1
ATOM 770 C CA . ARG A 1 102 ? 6.684 -20.469 -15.266 1 50.56 102 ARG A CA 1
ATOM 771 C C . ARG A 1 102 ? 6.438 -21.438 -16.422 1 50.56 102 ARG A C 1
ATOM 773 O O . ARG A 1 102 ? 5.305 -21.875 -16.641 1 50.56 102 ARG A O 1
ATOM 780 N N . MET B 1 1 ? 52.062 68.312 0.592 1 27.61 1 MET B N 1
ATOM 781 C CA . MET B 1 1 ? 50.594 68.312 0.462 1 27.61 1 MET B CA 1
ATOM 782 C C . MET B 1 1 ? 50.125 66.875 0.23 1 27.61 1 MET B C 1
ATOM 784 O O . MET B 1 1 ? 50.5 66.25 -0.755 1 27.61 1 MET B O 1
ATOM 788 N N . ILE B 1 2 ? 49.875 66.062 1.409 1 35.38 2 ILE B N 1
ATOM 789 C CA . ILE B 1 2 ? 49.656 64.688 1.737 1 35.38 2 ILE B CA 1
ATOM 790 C C . ILE B 1 2 ? 48.438 64.125 1.013 1 35.38 2 ILE B C 1
ATOM 792 O O . ILE B 1 2 ? 47.344 64.688 1.168 1 35.38 2 ILE B O 1
ATOM 796 N N . ALA B 1 3 ? 48.656 63.656 -0.235 1 37.12 3 ALA B N 1
ATOM 797 C CA . ALA B 1 3 ? 47.688 62.906 -1.021 1 37.12 3 ALA B CA 1
ATOM 798 C C . ALA B 1 3 ? 46.938 61.875 -0.154 1 37.12 3 ALA B C 1
ATOM 800 O O . ALA B 1 3 ? 47.562 61.062 0.527 1 37.12 3 ALA B O 1
ATOM 801 N N . ARG B 1 4 ? 45.844 62.406 0.529 1 34.94 4 ARG B N 1
ATOM 802 C CA . ARG B 1 4 ? 44.812 61.719 1.294 1 34.94 4 ARG B CA 1
ATOM 803 C C . ARG B 1 4 ? 44.406 60.438 0.585 1 34.94 4 ARG B C 1
ATOM 805 O O . ARG B 1 4 ? 43.938 60.469 -0.561 1 34.94 4 ARG B O 1
ATOM 812 N N . SER B 1 5 ? 45.219 59.375 0.746 1 35.53 5 SER B N 1
ATOM 813 C CA . SER B 1 5 ? 44.938 57.969 0.423 1 35.53 5 SER B CA 1
ATOM 814 C C . SER B 1 5 ? 43.531 57.594 0.799 1 35.53 5 SER B C 1
ATOM 816 O O . SER B 1 5 ? 43.125 57.719 1.959 1 35.53 5 SER B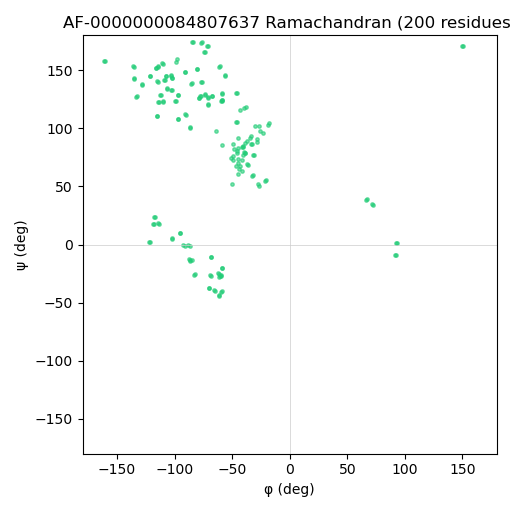 O 1
ATOM 818 N N . LEU B 1 6 ? 42.5 58 -0.025 1 35.56 6 LEU B N 1
ATOM 819 C CA . LEU B 1 6 ? 41.125 57.562 0.046 1 35.56 6 LEU B CA 1
ATOM 820 C C . LEU B 1 6 ? 41.062 56.062 0.308 1 35.56 6 LEU B C 1
ATOM 822 O O . LEU B 1 6 ? 41.469 55.25 -0.533 1 35.56 6 LEU B O 1
ATOM 826 N N . GLU B 1 7 ? 41.562 55.562 1.49 1 37.88 7 GLU B N 1
ATOM 827 C CA . GLU B 1 7 ? 41.281 54.219 1.965 1 37.88 7 GLU B CA 1
ATOM 828 C C . GLU B 1 7 ? 39.781 53.875 1.829 1 37.88 7 GLU B C 1
ATOM 830 O O . GLU B 1 7 ? 38.938 54.625 2.301 1 37.88 7 GLU B O 1
ATOM 835 N N . THR B 1 8 ? 39.406 53.531 0.548 1 37.44 8 THR B N 1
ATOM 836 C CA . THR B 1 8 ? 38.094 52.969 0.232 1 37.44 8 THR B CA 1
ATOM 837 C C . THR B 1 8 ? 37.688 51.969 1.294 1 37.44 8 THR B C 1
ATOM 839 O O . THR B 1 8 ? 38.406 50.969 1.538 1 37.44 8 THR B O 1
ATOM 842 N N . LEU B 1 9 ? 37.125 52.438 2.393 1 38.91 9 LEU B N 1
ATOM 843 C CA . LEU B 1 9 ? 36.469 51.594 3.389 1 38.91 9 LEU B CA 1
ATOM 844 C C . LEU B 1 9 ? 35.438 50.656 2.729 1 38.91 9 LEU B C 1
ATOM 846 O O . LEU B 1 9 ? 34.5 51.094 2.094 1 38.91 9 LEU B O 1
ATOM 850 N N . LEU B 1 10 ? 35.938 49.594 2.025 1 38.38 10 LEU B N 1
ATOM 851 C CA . LEU B 1 10 ? 35.031 48.5 1.59 1 38.38 10 LEU B CA 1
ATOM 852 C C . LEU B 1 10 ? 34.188 48.031 2.742 1 38.38 10 LEU B C 1
ATOM 854 O O . LEU B 1 10 ? 34.688 47.5 3.732 1 38.38 10 LEU B O 1
ATOM 858 N N . ALA B 1 11 ? 33.188 48.875 3.145 1 34.19 11 ALA B N 1
ATOM 859 C CA . ALA B 1 11 ? 32.188 48.438 4.113 1 34.19 11 ALA B CA 1
ATOM 860 C C . ALA B 1 11 ? 31.609 47.094 3.717 1 34.19 11 ALA B C 1
ATOM 862 O O . ALA B 1 11 ? 31.141 46.906 2.588 1 34.19 11 ALA B O 1
ATOM 863 N N . ALA B 1 12 ? 32.25 46 4.109 1 37.34 12 ALA B N 1
ATOM 864 C CA . ALA B 1 12 ? 31.734 44.625 4.066 1 37.34 12 ALA B CA 1
ATOM 865 C C . ALA B 1 12 ? 30.281 44.562 4.559 1 37.34 12 ALA B C 1
ATOM 867 O O . ALA B 1 12 ? 30 44.875 5.719 1 37.34 12 ALA B O 1
ATOM 868 N N . ALA B 1 13 ? 29.359 45.219 3.801 1 37.53 13 ALA B N 1
ATOM 869 C CA . ALA B 1 13 ? 27.969 45.031 4.164 1 37.53 13 ALA B CA 1
ATOM 870 C C . ALA B 1 13 ? 27.656 43.562 4.434 1 37.53 13 ALA B C 1
ATOM 872 O O . ALA B 1 13 ? 27.938 42.688 3.594 1 37.53 13 ALA B O 1
ATOM 873 N N . VAL B 1 14 ? 27.938 43.062 5.637 1 36.56 14 VAL B N 1
ATOM 874 C CA . VAL B 1 14 ? 27.453 41.781 6.094 1 36.56 14 VAL B CA 1
ATOM 875 C C . VAL B 1 14 ? 25.969 41.625 5.766 1 36.56 14 VAL B C 1
ATOM 877 O O . VAL B 1 14 ? 25.141 42.406 6.223 1 36.56 14 VAL B O 1
ATOM 880 N N . VAL B 1 15 ? 25.594 41.469 4.434 1 38.47 15 VAL B N 1
ATOM 881 C CA . VAL B 1 15 ? 24.234 41.094 4.113 1 38.47 15 VAL B CA 1
ATOM 882 C C . VAL B 1 15 ? 23.75 40.031 5.109 1 38.47 15 VAL B C 1
ATOM 884 O O . VAL B 1 15 ? 24.359 38.969 5.242 1 38.47 15 VAL B O 1
ATOM 887 N N . GLY B 1 16 ? 23.266 40.5 6.242 1 35.88 16 GLY B N 1
ATOM 888 C CA . GLY B 1 16 ? 22.516 39.625 7.148 1 35.88 16 GLY B CA 1
ATOM 889 C C . GLY B 1 16 ? 21.609 38.656 6.434 1 35.88 16 GLY B C 1
ATOM 890 O O . GLY B 1 16 ? 20.812 39.031 5.578 1 35.88 16 GLY B O 1
ATOM 891 N N . ALA B 1 17 ? 22.203 37.5 6.074 1 36.88 17 ALA B N 1
ATOM 892 C CA . ALA B 1 17 ? 21.391 36.375 5.625 1 36.88 17 ALA B CA 1
ATOM 893 C C . ALA B 1 17 ? 20.078 36.281 6.41 1 36.88 17 ALA B C 1
ATOM 895 O O . ALA B 1 17 ? 20.094 36.062 7.629 1 36.88 17 ALA B O 1
ATOM 896 N N . LEU B 1 18 ? 19.141 37.219 6.219 1 38.41 18 LEU B N 1
ATOM 897 C CA . LEU B 1 18 ? 17.812 37 6.766 1 38.41 18 LEU B CA 1
ATOM 898 C C . LEU B 1 18 ? 17.453 35.531 6.727 1 38.41 18 LEU B C 1
ATOM 900 O O . LEU B 1 18 ? 17.516 34.875 5.672 1 38.41 18 LEU B O 1
ATOM 904 N N . ALA B 1 19 ? 17.828 34.812 7.738 1 36.31 19 ALA B N 1
ATOM 905 C CA . ALA B 1 19 ? 17.312 33.469 8.023 1 36.31 19 ALA B CA 1
ATOM 906 C C . ALA B 1 19 ? 15.859 33.344 7.562 1 36.31 19 ALA B C 1
ATOM 908 O O . ALA B 1 19 ? 14.969 34 8.086 1 36.31 19 ALA B O 1
ATOM 909 N N . LEU B 1 20 ? 15.578 33.531 6.258 1 36.22 20 LEU B N 1
ATOM 910 C CA . LEU B 1 20 ? 14.219 33.188 5.859 1 36.22 20 LEU B CA 1
ATOM 911 C C . LEU B 1 20 ? 13.664 32.062 6.738 1 36.22 20 LEU B C 1
ATOM 913 O O . LEU B 1 20 ? 14.383 31.125 7.078 1 36.22 20 LEU B O 1
ATOM 917 N N . PRO B 1 21 ? 12.836 32.406 7.68 1 39.28 21 PRO B N 1
ATOM 918 C CA . PRO B 1 21 ? 12.164 31.328 8.438 1 39.28 21 PRO B CA 1
ATOM 919 C C . PRO B 1 21 ? 11.977 30.047 7.629 1 39.28 21 PRO B C 1
ATOM 921 O O . PRO B 1 21 ? 11.664 30.109 6.438 1 39.28 21 PRO B O 1
ATOM 924 N N . LEU B 1 22 ? 12.945 29.141 7.695 1 36.94 22 LEU B N 1
ATOM 925 C CA . LEU B 1 22 ? 12.672 27.812 7.168 1 36.94 22 LEU B CA 1
ATOM 926 C C . LEU B 1 22 ? 11.18 27.5 7.238 1 36.94 22 LEU B C 1
ATOM 928 O O . LEU B 1 22 ? 10.641 27.266 8.32 1 36.94 22 LEU B O 1
ATOM 932 N N . ALA B 1 23 ? 10.328 28.328 6.777 1 37.59 23 ALA B N 1
ATOM 933 C CA . ALA B 1 23 ? 8.93 27.891 6.68 1 37.59 23 ALA B CA 1
ATOM 934 C C . ALA B 1 23 ? 8.82 26.375 6.75 1 37.59 23 ALA B C 1
ATOM 936 O O . ALA B 1 23 ? 9.672 25.656 6.223 1 37.59 23 ALA B O 1
ATOM 937 N N . ALA B 1 24 ? 8.406 25.859 7.84 1 41.12 24 ALA B N 1
ATOM 938 C CA . ALA B 1 24 ? 8.086 24.453 8.016 1 41.12 24 ALA B CA 1
ATOM 939 C C . ALA B 1 24 ? 7.789 23.781 6.68 1 41.12 24 ALA B C 1
ATOM 941 O O . ALA B 1 24 ? 6.727 24 6.094 1 41.12 24 ALA B O 1
ATOM 942 N N . ARG B 1 25 ? 8.641 23.844 5.742 1 47.31 25 ARG B N 1
ATOM 943 C CA . ARG B 1 25 ? 8.531 23.281 4.398 1 47.31 25 ARG B CA 1
ATOM 944 C C . ARG B 1 25 ? 7.766 21.969 4.41 1 47.31 25 ARG B C 1
ATOM 946 O O . ARG B 1 25 ? 8.094 21.062 5.18 1 47.31 25 ARG B O 1
ATOM 953 N N . ALA B 1 26 ? 6.488 22.109 4.219 1 47.88 26 ALA B N 1
ATOM 954 C CA . ALA B 1 26 ? 5.652 20.922 4.031 1 47.88 26 ALA B CA 1
ATOM 955 C C . ALA B 1 26 ? 6.426 19.797 3.344 1 47.88 26 ALA B C 1
ATOM 957 O O . ALA B 1 26 ? 7.031 20.016 2.289 1 47.88 26 ALA B O 1
ATOM 958 N N . GLU B 1 27 ? 7.285 19.109 4.137 1 55.12 27 GLU B N 1
ATOM 959 C CA . GLU B 1 27 ? 8.062 18.016 3.566 1 55.12 27 GLU B CA 1
ATOM 960 C C . GLU B 1 27 ? 7.355 17.406 2.357 1 55.12 27 GLU B C 1
ATOM 962 O O . GLU B 1 27 ? 6.152 17.141 2.404 1 55.12 27 GLU B O 1
ATOM 967 N N . GLU B 1 28 ? 7.828 17.906 1.257 1 62.34 28 GLU B N 1
ATOM 968 C CA . GLU B 1 28 ? 7.363 17.391 -0.03 1 62.34 28 GLU B CA 1
ATOM 969 C C . GLU B 1 28 ? 7.188 15.875 0.009 1 62.34 28 GLU B C 1
ATOM 971 O O . GLU B 1 28 ? 8.031 15.156 0.556 1 62.34 28 GLU B O 1
ATOM 976 N N . PRO B 1 29 ? 5.957 15.555 -0.186 1 71.31 29 PRO B N 1
ATOM 977 C CA . PRO B 1 29 ? 5.727 14.102 -0.202 1 71.31 29 PRO B CA 1
ATOM 978 C C . PRO B 1 29 ? 6.75 13.352 -1.05 1 71.31 29 PRO B C 1
ATOM 980 O O . PRO B 1 29 ? 7.297 13.914 -2.004 1 71.31 29 PRO B O 1
ATOM 983 N N . ALA B 1 30 ? 7.328 12.281 -0.434 1 76.81 30 ALA B N 1
ATOM 984 C CA . ALA B 1 30 ? 8.211 11.391 -1.186 1 76.81 30 ALA B CA 1
ATOM 985 C C . ALA B 1 30 ? 7.41 10.453 -2.078 1 76.81 30 ALA B C 1
ATOM 987 O O . ALA B 1 30 ? 6.301 10.047 -1.728 1 76.81 30 ALA B O 1
ATOM 988 N N . PRO B 1 31 ? 7.969 10.25 -3.32 1 77.31 31 PRO B N 1
ATOM 989 C CA . PRO B 1 31 ? 7.238 9.344 -4.211 1 77.31 31 PRO B CA 1
ATOM 990 C C . PRO B 1 31 ? 7.074 7.945 -3.621 1 77.31 31 PRO B C 1
ATOM 992 O O . PRO B 1 31 ? 8.008 7.41 -3.02 1 77.31 31 PRO B O 1
ATOM 995 N N . TRP B 1 32 ? 5.855 7.426 -3.502 1 84.19 32 TRP B N 1
ATOM 996 C CA . TRP B 1 32 ? 5.559 6.02 -3.26 1 84.19 32 TRP B CA 1
ATOM 997 C C . TRP B 1 32 ? 5.484 5.246 -4.57 1 84.19 32 TRP B C 1
ATOM 999 O O . TRP B 1 32 ? 4.496 5.34 -5.301 1 84.19 32 TRP B O 1
ATOM 1009 N N . VAL B 1 33 ? 6.543 4.551 -4.891 1 80.62 33 VAL B N 1
ATOM 1010 C CA . VAL B 1 33 ? 6.652 3.963 -6.223 1 80.62 33 VAL B CA 1
ATOM 1011 C C . VAL B 1 33 ? 6.055 2.559 -6.219 1 80.62 33 VAL B C 1
ATOM 1013 O O . VAL B 1 33 ? 6.535 1.673 -5.508 1 80.62 33 VAL B O 1
ATOM 1016 N N . LEU B 1 34 ? 4.938 2.477 -6.93 1 87.62 34 LEU B N 1
ATOM 1017 C CA . LEU B 1 34 ? 4.32 1.184 -7.207 1 87.62 34 LEU B CA 1
ATOM 1018 C C . LEU B 1 34 ? 4.445 0.827 -8.68 1 87.62 34 LEU B C 1
ATOM 1020 O O . LEU B 1 34 ? 4.066 1.618 -9.547 1 87.62 34 LEU B O 1
ATOM 1024 N N . SER B 1 35 ? 5.051 -0.292 -8.906 1 87.69 35 SER B N 1
ATOM 1025 C CA . SER B 1 35 ? 5.223 -0.721 -10.289 1 87.69 35 SER B CA 1
ATOM 1026 C C . SER B 1 35 ? 3.992 -1.47 -10.789 1 87.69 35 SER B C 1
ATOM 1028 O O . SER B 1 35 ? 3.426 -2.299 -10.078 1 87.69 35 SER B O 1
ATOM 1030 N N . PRO B 1 36 ? 3.635 -1.14 -12.086 1 86.56 36 PRO B N 1
ATOM 1031 C CA . PRO B 1 36 ? 2.461 -1.822 -12.633 1 86.56 36 PRO B CA 1
ATOM 1032 C C . PRO B 1 36 ? 2.701 -3.311 -12.867 1 86.56 36 PRO B C 1
ATOM 1034 O O . PRO B 1 36 ? 1.752 -4.066 -13.094 1 86.56 36 PRO B O 1
ATOM 1037 N N . ASP B 1 37 ? 3.881 -3.746 -12.781 1 86.38 37 ASP B N 1
ATOM 1038 C CA . ASP B 1 37 ? 4.188 -5.152 -13.039 1 86.38 37 ASP B CA 1
ATOM 1039 C C . ASP B 1 37 ? 4.383 -5.914 -11.727 1 86.38 37 ASP B C 1
ATOM 1041 O O . ASP B 1 37 ? 4.742 -7.094 -11.742 1 86.38 37 ASP B O 1
ATOM 1045 N N . MET B 1 38 ? 4.121 -5.172 -10.633 1 89.56 38 MET B N 1
ATOM 1046 C CA . MET B 1 38 ? 4.324 -5.793 -9.328 1 89.56 38 MET B CA 1
ATOM 1047 C C . MET B 1 38 ? 3.033 -5.785 -8.516 1 89.56 38 MET B C 1
ATOM 1049 O O . MET B 1 38 ? 2.211 -4.875 -8.656 1 89.56 38 MET B O 1
ATOM 1053 N N . GLY B 1 39 ? 2.877 -6.855 -7.758 1 93 39 GLY B N 1
ATOM 1054 C CA . GLY B 1 39 ? 1.88 -6.895 -6.699 1 93 39 GLY B CA 1
ATOM 1055 C C . GLY B 1 39 ? 2.469 -6.688 -5.316 1 93 39 GLY B C 1
ATOM 1056 O O . GLY B 1 39 ? 3.57 -7.156 -5.027 1 93 39 GLY B O 1
ATOM 1057 N N . TYR B 1 40 ? 1.706 -6 -4.516 1 93.62 40 TYR B N 1
ATOM 1058 C CA . TYR B 1 40 ? 2.146 -5.699 -3.156 1 93.62 40 TYR B CA 1
ATOM 1059 C C . TYR B 1 40 ? 1.241 -6.367 -2.129 1 93.62 40 TYR B C 1
ATOM 1061 O O . TYR B 1 40 ? 0.088 -5.969 -1.955 1 93.62 40 TYR B O 1
ATOM 1069 N N . GLY B 1 41 ? 1.842 -7.344 -1.48 1 94.56 41 GLY B N 1
ATOM 1070 C CA . GLY B 1 41 ? 1.021 -8.203 -0.639 1 94.56 41 GLY B CA 1
ATOM 1071 C C . GLY B 1 41 ? 1.221 -7.949 0.843 1 94.56 41 GLY B C 1
ATOM 1072 O O . GLY B 1 41 ? 2.34 -7.684 1.288 1 94.56 41 GLY B O 1
ATOM 1073 N N . TYR B 1 42 ? 0.123 -7.871 1.489 1 94.06 42 TYR B N 1
ATOM 1074 C CA . TYR B 1 42 ? 0.08 -7.984 2.943 1 94.06 42 TYR B CA 1
ATOM 1075 C C . TYR B 1 42 ? -0.279 -9.398 3.369 1 94.06 42 TYR B C 1
ATOM 1077 O O . TYR B 1 42 ? -1.438 -9.812 3.268 1 94.06 42 TYR B O 1
ATOM 1085 N N . THR B 1 43 ? 0.747 -10.133 3.918 1 92.69 43 THR B N 1
ATOM 1086 C CA . THR B 1 43 ? 0.624 -11.578 4.07 1 92.69 43 THR B CA 1
ATOM 1087 C C . THR B 1 43 ? -0.1 -11.922 5.371 1 92.69 43 THR B C 1
ATOM 1089 O O . THR B 1 43 ? -0.386 -11.039 6.18 1 92.69 43 THR B O 1
ATOM 1092 N N . ARG B 1 44 ? -0.333 -13.242 5.457 1 90.44 44 ARG B N 1
ATOM 1093 C CA . ARG B 1 44 ? -1.026 -13.773 6.629 1 90.44 44 ARG B CA 1
ATOM 1094 C C . ARG B 1 44 ? -0.232 -13.5 7.902 1 90.44 44 ARG B C 1
ATOM 1096 O O . ARG B 1 44 ? -0.811 -13.344 8.984 1 90.44 44 ARG B O 1
ATOM 1103 N N . ASP B 1 45 ? 1.066 -13.344 7.805 1 88.94 45 ASP B N 1
ATOM 1104 C CA . ASP B 1 45 ? 1.947 -13.133 8.945 1 88.94 45 ASP B CA 1
ATOM 1105 C C . ASP B 1 45 ? 2.207 -11.641 9.164 1 88.94 45 ASP B C 1
ATOM 1107 O O . ASP B 1 45 ? 3.143 -11.266 9.875 1 88.94 45 ASP B O 1
ATOM 1111 N N . SER B 1 46 ? 1.497 -10.773 8.492 1 90.12 46 SER B N 1
ATOM 1112 C CA . SER B 1 46 ? 1.575 -9.328 8.664 1 90.12 46 SER B CA 1
ATOM 1113 C C . SER B 1 46 ? 2.885 -8.773 8.117 1 90.12 46 SER B C 1
ATOM 1115 O O . SER B 1 46 ? 3.506 -7.902 8.727 1 90.12 46 SER B O 1
ATOM 1117 N N . LYS B 1 47 ? 3.258 -9.391 7.105 1 90.5 47 LYS B N 1
ATOM 1118 C CA . LYS B 1 47 ? 4.445 -8.922 6.402 1 90.5 47 LYS B CA 1
ATOM 1119 C C . LYS B 1 47 ? 4.082 -8.336 5.039 1 90.5 47 LYS B C 1
ATOM 1121 O O . LYS B 1 47 ? 3.012 -8.625 4.5 1 90.5 47 LYS B O 1
ATOM 1126 N N . THR B 1 48 ? 4.949 -7.496 4.605 1 92.31 48 THR B N 1
ATOM 1127 C CA . THR B 1 48 ? 4.711 -6.844 3.322 1 92.31 48 THR B CA 1
ATOM 1128 C C . THR B 1 48 ? 5.758 -7.266 2.297 1 92.31 48 THR B C 1
ATOM 1130 O O . THR B 1 48 ? 6.953 -7.047 2.5 1 92.31 48 THR B O 1
ATOM 1133 N N . PHE B 1 49 ? 5.289 -7.812 1.18 1 92.19 49 PHE B N 1
ATOM 1134 C CA . PHE B 1 49 ? 6.172 -8.25 0.104 1 92.19 49 PHE B CA 1
ATOM 1135 C C . PHE B 1 49 ? 5.629 -7.816 -1.252 1 92.19 49 PHE B C 1
ATOM 1137 O O . PHE B 1 49 ? 4.426 -7.574 -1.396 1 92.19 49 PHE B O 1
ATOM 1144 N N . ALA B 1 50 ? 6.617 -7.691 -2.102 1 92.69 50 ALA B N 1
ATOM 1145 C CA . ALA B 1 50 ? 6.25 -7.414 -3.488 1 92.69 50 ALA B CA 1
ATOM 1146 C C . ALA B 1 50 ? 6.512 -8.625 -4.375 1 92.69 50 ALA B C 1
ATOM 1148 O O . ALA B 1 50 ? 7.512 -9.328 -4.199 1 92.69 50 ALA B O 1
ATOM 1149 N N . TYR B 1 51 ? 5.613 -8.844 -5.305 1 90.12 51 TYR B N 1
ATOM 1150 C CA . TYR B 1 51 ? 5.664 -10 -6.191 1 90.12 51 TYR B CA 1
ATOM 1151 C C . TYR B 1 51 ? 5.562 -9.57 -7.652 1 90.12 51 TYR B C 1
ATOM 1153 O O . TYR B 1 51 ? 4.797 -8.672 -7.988 1 90.12 51 TYR B O 1
ATOM 1161 N N . LYS B 1 52 ? 6.395 -10.234 -8.43 1 88.88 52 LYS B N 1
ATOM 1162 C CA . LYS B 1 52 ? 6.258 -10 -9.859 1 88.88 52 LYS B CA 1
ATOM 1163 C C . LYS B 1 52 ? 4.98 -10.633 -10.406 1 88.88 52 LYS B C 1
ATOM 1165 O O . LYS B 1 52 ? 4.719 -11.812 -10.172 1 88.88 52 LYS B O 1
ATOM 1170 N N . MET B 1 53 ? 4.191 -9.789 -11.07 1 88.25 53 MET B N 1
ATOM 1171 C CA . MET B 1 53 ? 2.918 -10.281 -11.578 1 88.25 53 MET B CA 1
ATOM 1172 C C . MET B 1 53 ? 3.07 -10.82 -13 1 88.25 53 MET B C 1
ATOM 1174 O O . MET B 1 53 ? 3.975 -10.406 -13.727 1 88.25 53 MET B O 1
ATOM 1178 N N . GLY B 1 54 ? 2.25 -11.773 -13.211 1 82.94 54 GLY B N 1
ATOM 1179 C CA . GLY B 1 54 ? 2.205 -12.312 -14.562 1 82.94 54 GLY B CA 1
ATOM 1180 C C . GLY B 1 54 ? 1.065 -11.742 -15.391 1 82.94 54 GLY B C 1
ATOM 1181 O O . GLY B 1 54 ? 0.134 -11.148 -14.852 1 82.94 54 GLY B O 1
ATOM 1182 N N . THR B 1 55 ? 1.184 -11.844 -16.656 1 74.5 55 THR B N 1
ATOM 1183 C CA . THR B 1 55 ? 0.155 -11.344 -17.547 1 74.5 55 THR B CA 1
ATOM 1184 C C . THR B 1 55 ? -0.917 -12.398 -17.797 1 74.5 55 THR B C 1
ATOM 1186 O O . THR B 1 55 ? -2.043 -12.07 -18.172 1 74.5 55 THR B O 1
ATOM 1189 N N . SER B 1 56 ? -0.604 -13.602 -17.391 1 70.5 56 SER B N 1
ATOM 1190 C CA . SER B 1 56 ? -1.507 -14.688 -17.75 1 70.5 56 SER B CA 1
ATOM 1191 C C . SER B 1 56 ? -2.625 -14.836 -16.719 1 70.5 56 SER B C 1
ATOM 1193 O O . SER B 1 56 ? -3.645 -15.477 -16.984 1 70.5 56 SER B O 1
ATOM 1195 N N . ASN B 1 57 ? -2.484 -14.242 -15.633 1 76.44 57 ASN B N 1
ATOM 1196 C CA . ASN B 1 57 ? -3.477 -14.438 -14.578 1 76.44 57 ASN B CA 1
ATOM 1197 C C . ASN B 1 57 ? -4.195 -13.133 -14.234 1 76.44 57 ASN B C 1
ATOM 1199 O O . ASN B 1 57 ? -4.773 -13.008 -13.148 1 76.44 57 ASN B O 1
ATOM 1203 N N . ALA B 1 58 ? -4.215 -12.234 -15.156 1 79.12 58 ALA B N 1
ATOM 1204 C CA . ALA B 1 58 ? -4.789 -10.906 -14.922 1 79.12 58 ALA B CA 1
ATOM 1205 C C . ALA B 1 58 ? -6.289 -10.992 -14.672 1 79.12 58 ALA B C 1
ATOM 1207 O O . ALA B 1 58 ? -6.816 -10.312 -13.789 1 79.12 58 ALA B O 1
ATOM 1208 N N . LYS B 1 59 ? -6.887 -11.844 -15.398 1 82.88 59 LYS B N 1
ATOM 1209 C CA . LYS B 1 59 ? -8.328 -11.992 -15.242 1 82.88 59 LYS B CA 1
ATOM 1210 C C . LYS B 1 59 ? -8.688 -12.445 -13.836 1 82.88 59 LYS B C 1
ATOM 1212 O O . LYS B 1 59 ? -9.617 -11.914 -13.219 1 82.88 59 LYS B O 1
ATOM 1217 N N . GLU B 1 60 ? -7.992 -13.344 -13.383 1 83.94 60 GLU B N 1
ATOM 1218 C CA . GLU B 1 60 ? -8.258 -13.859 -12.039 1 83.94 60 GLU B CA 1
ATOM 1219 C C . GLU B 1 60 ? -7.898 -12.836 -10.969 1 83.94 60 GLU B C 1
ATOM 1221 O O . GLU B 1 60 ? -8.578 -12.734 -9.945 1 83.94 60 GLU B O 1
ATOM 1226 N N . LEU B 1 61 ? -6.848 -12.141 -11.219 1 87.25 61 LEU B N 1
ATOM 1227 C CA . LEU B 1 61 ? -6.406 -11.094 -10.305 1 87.25 61 LEU B CA 1
ATOM 1228 C C . LEU B 1 61 ? -7.488 -10.031 -10.133 1 87.25 61 LEU B C 1
ATOM 1230 O O . LEU B 1 61 ? -7.809 -9.648 -9 1 87.25 61 LEU B O 1
ATOM 1234 N N . PHE B 1 62 ? -8.164 -9.656 -11.25 1 89.56 62 PHE B N 1
ATOM 1235 C CA . PHE B 1 62 ? -9.133 -8.562 -11.234 1 89.56 62 PHE B CA 1
ATOM 1236 C C . PHE B 1 62 ? -10.484 -9.047 -10.719 1 89.56 62 PHE B C 1
ATOM 1238 O O . PHE B 1 62 ? -11.25 -8.266 -10.156 1 89.56 62 PHE B O 1
ATOM 1245 N N . LYS B 1 63 ? -10.797 -10.359 -10.859 1 88.25 63 LYS B N 1
ATOM 1246 C CA . LYS B 1 63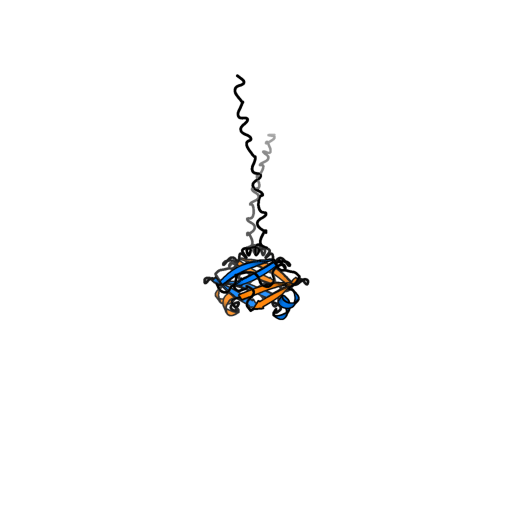 ? -12.078 -10.914 -10.461 1 88.25 63 LYS B CA 1
ATOM 1247 C C . LYS B 1 63 ? -12.336 -10.711 -8.969 1 88.25 63 LYS B C 1
ATOM 1249 O O . LYS B 1 63 ? -13.469 -10.469 -8.555 1 88.25 63 LYS B O 1
ATOM 1254 N N . GLY B 1 64 ? -11.414 -10.617 -8.242 1 89.44 64 GLY B N 1
ATOM 1255 C CA . GLY B 1 64 ? -11.586 -10.445 -6.805 1 89.44 64 GLY B CA 1
ATOM 1256 C C . GLY B 1 64 ? -11.016 -9.133 -6.289 1 89.44 64 GLY B C 1
ATOM 1257 O O . GLY B 1 64 ? -10.969 -8.906 -5.082 1 89.44 64 GLY B O 1
ATOM 1258 N N . ALA B 1 65 ? -10.844 -8.344 -7.211 1 93.81 65 ALA B N 1
ATOM 1259 C CA . ALA B 1 65 ? -10.188 -7.098 -6.832 1 93.81 65 ALA B CA 1
ATOM 1260 C C . ALA B 1 65 ? -11.195 -5.957 -6.73 1 93.81 65 ALA B C 1
ATOM 1262 O O . ALA B 1 65 ? -12.227 -5.973 -7.402 1 93.81 65 ALA B O 1
ATOM 1263 N N . LYS B 1 66 ? -10.969 -5.074 -5.805 1 95.56 66 LYS B N 1
ATOM 1264 C CA . LYS B 1 66 ? -11.727 -3.834 -5.676 1 95.56 66 LYS B CA 1
ATOM 1265 C C . LYS B 1 66 ? -10.836 -2.615 -5.902 1 95.56 66 LYS B C 1
ATOM 1267 O O . LYS B 1 66 ? -9.633 -2.672 -5.672 1 95.56 66 LYS B O 1
ATOM 1272 N N . LYS B 1 67 ? -11.516 -1.604 -6.375 1 96.19 67 LYS B N 1
ATOM 1273 C CA . LYS B 1 67 ? -10.781 -0.351 -6.543 1 96.19 67 LYS B CA 1
ATOM 1274 C C . LYS B 1 67 ? -10.508 0.309 -5.195 1 96.19 67 LYS B C 1
ATOM 1276 O O . LYS B 1 67 ? -11.391 0.396 -4.344 1 96.19 67 LYS B O 1
ATOM 1281 N N . VAL B 1 68 ? -9.297 0.658 -4.984 1 95.75 68 VAL B N 1
ATOM 1282 C CA . VAL B 1 68 ? -8.977 1.479 -3.82 1 95.75 68 VAL B CA 1
ATOM 1283 C C . VAL B 1 68 ? -9.5 2.896 -4.027 1 95.75 68 VAL B C 1
ATOM 1285 O O . VAL B 1 68 ? -9.188 3.541 -5.031 1 95.75 68 VAL B O 1
ATOM 1288 N N . PRO B 1 69 ? -10.375 3.334 -3.154 1 95.62 69 PRO B N 1
ATOM 1289 C CA . PRO B 1 69 ? -10.867 4.703 -3.318 1 95.62 69 PRO B CA 1
ATOM 1290 C C . PRO B 1 69 ? -9.75 5.734 -3.346 1 95.62 69 PRO B C 1
ATOM 1292 O O . PRO B 1 69 ? -8.727 5.562 -2.674 1 95.62 69 PRO B O 1
ATOM 1295 N N . LYS B 1 70 ? -10.016 6.75 -4.164 1 94.44 70 LYS B N 1
ATOM 1296 C CA . LYS B 1 70 ? -9.117 7.898 -4.113 1 94.44 70 LYS B CA 1
ATOM 1297 C C . LYS B 1 70 ? -9.117 8.531 -2.725 1 94.44 70 LYS B C 1
ATOM 1299 O O . LYS B 1 70 ? -10.07 8.367 -1.961 1 94.44 70 LYS B O 1
ATOM 1304 N N . ASN B 1 71 ? -8.023 9.172 -2.404 1 95.19 71 ASN B N 1
ATOM 1305 C CA . ASN B 1 71 ? -7.848 9.789 -1.094 1 95.19 71 ASN B CA 1
ATOM 1306 C C . ASN B 1 71 ? -7.785 8.742 0.015 1 95.19 71 ASN B C 1
ATOM 1308 O O . ASN B 1 71 ? -8.453 8.875 1.04 1 95.19 71 ASN B O 1
ATOM 1312 N N . THR B 1 72 ? -7.18 7.711 -0.267 1 96.56 72 THR B N 1
ATOM 1313 C CA . THR B 1 72 ? -6.941 6.676 0.733 1 96.56 72 THR B CA 1
ATOM 1314 C C . THR B 1 72 ? -5.504 6.734 1.241 1 96.56 72 THR B C 1
ATOM 1316 O O . THR B 1 72 ? -4.566 6.891 0.455 1 96.56 72 THR B O 1
ATOM 1319 N N . LEU B 1 73 ? -5.332 6.684 2.508 1 95.31 73 LEU B N 1
ATOM 1320 C CA . LEU B 1 73 ? -4.035 6.688 3.174 1 95.31 73 LEU B CA 1
ATOM 1321 C C . LEU B 1 73 ? -3.766 5.344 3.848 1 95.31 73 LEU B C 1
ATOM 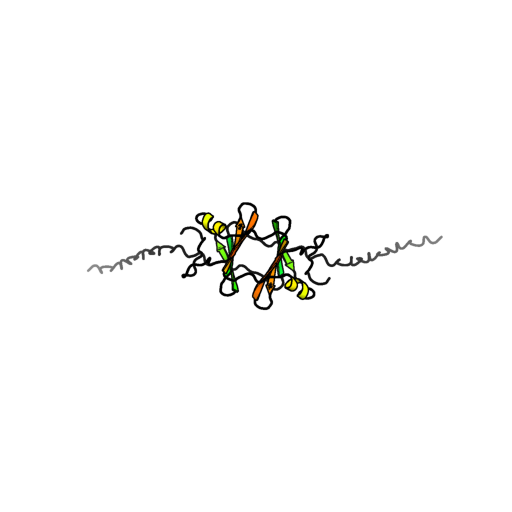1323 O O . LEU B 1 73 ? -4.621 4.824 4.566 1 95.31 73 LEU B O 1
ATOM 1327 N N . PHE B 1 74 ? -2.615 4.777 3.57 1 95.81 74 PHE B N 1
ATOM 1328 C CA . PHE B 1 74 ? -2.16 3.551 4.215 1 95.81 74 PHE B CA 1
ATOM 1329 C C . PHE B 1 74 ? -1.036 3.842 5.199 1 95.81 74 PHE B C 1
ATOM 1331 O O . PHE B 1 74 ? -0.187 4.699 4.945 1 95.81 74 PHE B O 1
ATOM 1338 N N . PHE B 1 75 ? -0.985 3.117 6.316 1 93.5 75 PHE B N 1
ATOM 1339 C CA . PHE B 1 75 ? 0.084 3.309 7.289 1 93.5 75 PHE B CA 1
ATOM 1340 C C . PHE B 1 75 ? 0.21 2.096 8.203 1 93.5 75 PHE B C 1
ATOM 1342 O O . PHE B 1 75 ? -0.736 1.317 8.344 1 93.5 75 PHE B O 1
ATOM 1349 N N . LEU B 1 76 ? 1.349 2.041 8.719 1 91.31 76 LEU B N 1
ATOM 1350 C CA . LEU B 1 76 ? 1.606 0.95 9.656 1 91.31 76 LEU B CA 1
ATOM 1351 C C . LEU B 1 76 ? 1.42 1.412 11.094 1 91.31 76 LEU B C 1
ATOM 1353 O O . LEU B 1 76 ? 1.968 2.441 11.5 1 91.31 76 LEU B O 1
ATOM 1357 N N . GLY B 1 77 ? 0.629 0.626 11.758 1 88.5 77 GLY B N 1
ATOM 1358 C CA . GLY B 1 77 ? 0.555 0.885 13.188 1 88.5 77 GLY B CA 1
ATOM 1359 C C . GLY B 1 77 ? 1.793 0.436 13.945 1 88.5 77 GLY B C 1
ATOM 1360 O O . GLY B 1 77 ? 2.621 -0.3 13.398 1 88.5 77 GLY B O 1
ATOM 1361 N N . ALA B 1 78 ? 1.901 0.913 15.18 1 82.75 78 ALA B N 1
ATOM 1362 C CA . ALA B 1 78 ? 3.018 0.534 16.047 1 82.75 78 ALA B CA 1
ATOM 1363 C C . ALA B 1 78 ? 3.062 -0.977 16.25 1 82.75 78 ALA B C 1
ATOM 1365 O O . ALA B 1 78 ? 4.125 -1.543 16.516 1 82.75 78 ALA B O 1
ATOM 1366 N N . ASN B 1 79 ? 1.98 -1.679 16.031 1 84.12 79 ASN B N 1
ATOM 1367 C CA . ASN B 1 79 ? 1.875 -3.119 16.25 1 84.12 79 ASN B CA 1
ATOM 1368 C C . ASN B 1 79 ? 2.199 -3.893 14.969 1 84.12 79 ASN B C 1
ATOM 1370 O O . ASN B 1 79 ? 2.119 -5.121 14.945 1 84.12 79 ASN B O 1
ATOM 1374 N N . GLY B 1 80 ? 2.5 -3.135 13.922 1 87.81 80 GLY B N 1
ATOM 1375 C CA . GLY B 1 80 ? 2.822 -3.771 12.656 1 87.81 80 GLY B CA 1
ATOM 1376 C C . GLY B 1 80 ? 1.614 -3.961 11.758 1 87.81 80 GLY B C 1
ATOM 1377 O O . GLY B 1 80 ? 1.746 -4.41 10.617 1 87.81 80 GLY B O 1
ATOM 1378 N N . GLN B 1 81 ? 0.451 -3.697 12.305 1 94.06 81 GLN B N 1
ATOM 1379 C CA . GLN B 1 81 ? -0.803 -3.795 11.562 1 94.06 81 GLN B CA 1
ATOM 1380 C C . GLN B 1 81 ? -0.886 -2.729 10.477 1 94.06 81 GLN B C 1
ATOM 1382 O O . GLN B 1 81 ? -0.605 -1.555 10.727 1 94.06 81 GLN B O 1
ATOM 1387 N N . LEU B 1 82 ? -1.176 -3.172 9.258 1 95.56 82 LEU B N 1
ATOM 1388 C CA . LEU B 1 82 ? -1.435 -2.225 8.18 1 95.56 82 LEU B CA 1
ATOM 1389 C C . LEU B 1 82 ? -2.85 -1.667 8.273 1 95.56 82 LEU B C 1
ATOM 1391 O O . LEU B 1 82 ? -3.814 -2.426 8.406 1 95.56 82 LEU B O 1
ATOM 1395 N N . TYR B 1 83 ? -2.92 -0.343 8.297 1 95.62 83 TYR B N 1
ATOM 1396 C CA . TYR B 1 83 ? -4.199 0.352 8.336 1 95.62 83 TYR B CA 1
ATOM 1397 C C . TYR B 1 83 ? -4.43 1.15 7.062 1 95.62 83 TYR B C 1
ATOM 1399 O O . TYR B 1 83 ? -3.477 1.504 6.363 1 95.62 83 TYR B O 1
ATOM 1407 N N . MET B 1 84 ? -5.715 1.345 6.738 1 96.19 84 MET B N 1
ATOM 1408 C CA . MET B 1 84 ? -6.066 2.244 5.641 1 96.19 84 MET B CA 1
ATOM 1409 C C . MET B 1 84 ? -7.219 3.16 6.035 1 96.19 84 MET B C 1
ATOM 1411 O O . MET B 1 84 ? -8.102 2.76 6.797 1 96.19 84 MET B O 1
ATOM 1415 N N . ARG B 1 85 ? -7.191 4.387 5.609 1 95.06 85 ARG B N 1
ATOM 1416 C CA . ARG B 1 85 ? -8.266 5.348 5.836 1 95.06 85 ARG B CA 1
ATOM 1417 C C . ARG B 1 85 ? -8.625 6.078 4.547 1 95.06 85 ARG B C 1
ATOM 1419 O O . ARG B 1 85 ? -7.742 6.562 3.834 1 95.06 85 ARG B O 1
ATOM 1426 N N . THR B 1 86 ? -9.969 6.031 4.273 1 95.06 86 THR B N 1
ATOM 1427 C CA . THR B 1 86 ? -10.453 6.734 3.094 1 95.06 86 THR B CA 1
ATOM 1428 C C . THR B 1 86 ? -11.047 8.086 3.475 1 95.06 86 THR B C 1
ATOM 1430 O O . THR B 1 86 ? -11.938 8.164 4.328 1 95.06 86 THR B O 1
ATOM 1433 N N . GLY B 1 87 ? -10.523 9.109 2.889 1 92.19 87 GLY B N 1
ATOM 1434 C CA . GLY B 1 87 ? -10.891 10.492 3.152 1 92.19 87 GLY B CA 1
ATOM 1435 C C . GLY B 1 87 ? -9.75 11.461 2.938 1 92.19 87 GLY B C 1
ATOM 1436 O O . GLY B 1 87 ? -8.617 11.047 2.67 1 92.19 87 GLY B O 1
ATOM 1437 N N . PRO B 1 88 ? -10.07 12.688 2.979 1 90.94 88 PRO B N 1
ATOM 1438 C CA . PRO B 1 88 ? -9.031 13.695 2.754 1 90.94 88 PRO B CA 1
ATOM 1439 C C . PRO B 1 88 ? -7.883 13.586 3.76 1 90.94 88 PRO B C 1
ATOM 1441 O O . PRO B 1 88 ? -8.125 13.508 4.965 1 90.94 88 PRO B O 1
ATOM 1444 N N . PHE B 1 89 ? -6.715 13.438 3.211 1 92.31 89 PHE B N 1
ATOM 1445 C CA . PHE B 1 89 ? -5.543 13.414 4.074 1 92.31 89 PHE B CA 1
ATOM 1446 C C . PHE B 1 89 ? -4.562 14.516 3.686 1 92.31 89 PHE B C 1
ATOM 1448 O O . PHE B 1 89 ? -3.496 14.648 4.289 1 92.31 89 PHE B O 1
ATOM 1455 N N . LEU B 1 90 ? -4.984 15.242 2.729 1 89.5 90 LEU B N 1
ATOM 1456 C CA . LEU B 1 90 ? -4.289 16.469 2.354 1 89.5 90 LEU B CA 1
ATOM 1457 C C . LEU B 1 90 ? -5.164 17.688 2.613 1 89.5 90 LEU B C 1
ATOM 1459 O O . LEU B 1 90 ? -6.379 17.641 2.4 1 89.5 90 LEU B O 1
ATOM 1463 N N . GLU B 1 91 ? -4.547 18.688 3.088 1 87.69 91 GLU B N 1
ATOM 1464 C CA . GLU B 1 91 ? -5.258 19.953 3.246 1 87.69 91 GLU B CA 1
ATOM 1465 C C . GLU B 1 91 ? -5.426 20.672 1.906 1 87.69 91 GLU B C 1
ATOM 1467 O O . GLU B 1 91 ? -4.895 20.219 0.888 1 87.69 91 GLU B O 1
ATOM 1472 N N . ASP B 1 92 ? -6.148 21.734 1.941 1 85.75 92 ASP B N 1
ATOM 1473 C CA . ASP B 1 92 ? -6.422 22.484 0.724 1 85.75 92 ASP B CA 1
ATOM 1474 C C . ASP B 1 92 ? -5.129 23.016 0.105 1 85.75 92 ASP B C 1
ATOM 1476 O O . ASP B 1 92 ? -5.047 23.188 -1.112 1 85.75 92 ASP B O 1
ATOM 1480 N N . ASP B 1 93 ? -4.164 23.234 0.905 1 83.94 93 ASP B N 1
ATOM 1481 C CA . ASP B 1 93 ? -2.893 23.766 0.431 1 83.94 93 ASP B CA 1
ATOM 1482 C C . ASP B 1 93 ? -1.965 22.656 -0.037 1 83.94 93 ASP B C 1
ATOM 1484 O O . ASP B 1 93 ? -0.853 22.906 -0.499 1 83.94 93 ASP B O 1
ATOM 1488 N N . GLY B 1 94 ? -2.373 21.453 0.06 1 84.12 94 GLY B N 1
ATOM 1489 C CA . GLY B 1 94 ? -1.575 20.328 -0.376 1 84.12 94 GLY B CA 1
ATOM 1490 C C . GLY B 1 94 ? -0.729 19.719 0.732 1 84.12 94 GLY B C 1
ATOM 1491 O O . GLY B 1 94 ? 0.002 18.766 0.51 1 84.12 94 GLY B O 1
ATOM 1492 N N . SER B 1 95 ? -0.854 20.281 1.939 1 86.31 95 SER B N 1
ATOM 1493 C CA . SER B 1 95 ? -0.068 19.781 3.062 1 86.31 95 SER B CA 1
ATOM 1494 C C . SER B 1 95 ? -0.699 18.531 3.666 1 86.31 95 SER B C 1
ATOM 1496 O O . SER B 1 95 ? -1.919 18.359 3.623 1 86.31 95 SER B O 1
ATOM 1498 N N . PHE B 1 96 ? 0.128 17.781 4.168 1 90.69 96 PHE B N 1
ATOM 1499 C CA . PHE B 1 96 ? -0.316 16.531 4.773 1 90.69 96 PHE B CA 1
ATOM 1500 C C . PHE B 1 96 ? -0.927 16.781 6.145 1 90.69 96 PHE B C 1
ATOM 1502 O O . PHE B 1 96 ? -0.286 17.359 7.02 1 90.69 96 PHE B O 1
ATOM 1509 N N . LYS B 1 97 ? -2.186 16.25 6.344 1 89.56 97 LYS B N 1
ATOM 1510 C CA . LYS B 1 97 ? -2.977 16.531 7.539 1 89.56 97 LYS B CA 1
ATOM 1511 C C . LYS B 1 97 ? -2.352 15.891 8.773 1 89.56 97 LYS B C 1
ATOM 1513 O O . LYS B 1 97 ? -2.535 16.375 9.891 1 89.56 97 LYS B O 1
ATOM 1518 N N . PHE B 1 98 ? -1.62 14.82 8.562 1 90.31 98 PHE B N 1
ATOM 1519 C CA . PHE B 1 98 ? -1.139 14.055 9.703 1 90.31 98 PHE B CA 1
ATOM 1520 C C . PHE B 1 98 ? 0.379 14.133 9.812 1 90.31 98 PHE B C 1
ATOM 1522 O O . PHE B 1 98 ? 1.021 13.211 10.32 1 90.31 98 PHE B O 1
ATOM 1529 N N . GLY B 1 99 ? 0.857 15.07 9.164 1 85.69 99 GLY B N 1
ATOM 1530 C CA . GLY B 1 99 ? 2.295 15.281 9.195 1 85.69 99 GLY B CA 1
ATOM 1531 C C . GLY B 1 99 ? 2.789 15.812 10.531 1 85.69 99 GLY B C 1
ATOM 1532 O O . GLY B 1 99 ? 2.006 15.969 11.469 1 85.69 99 GLY B O 1
ATOM 1533 N N . PRO B 1 100 ? 4.18 15.805 10.578 1 76.75 100 PRO B N 1
ATOM 1534 C CA . PRO B 1 100 ? 4.762 16.312 11.828 1 76.75 100 PRO B CA 1
ATOM 1535 C C . PRO B 1 100 ? 4.344 17.75 12.133 1 76.75 100 PRO B C 1
ATOM 1537 O O . PRO B 1 100 ? 4.055 18.516 11.219 1 76.75 100 PRO B O 1
ATOM 1540 N N . ASP B 1 101 ? 3.881 17.906 13.414 1 63.69 101 ASP B N 1
ATOM 1541 C CA . ASP B 1 101 ? 3.574 19.266 13.867 1 63.69 101 ASP B CA 1
ATOM 1542 C C . ASP B 1 101 ? 4.695 20.234 13.5 1 63.69 101 ASP B C 1
ATOM 1544 O O . ASP B 1 101 ? 5.875 19.891 13.609 1 63.69 101 ASP B O 1
ATOM 1548 N N . ARG B 1 102 ? 4.41 21.047 12.477 1 50.84 102 ARG B N 1
ATOM 1549 C CA . ARG B 1 102 ? 5.34 22.156 12.352 1 50.84 102 ARG B CA 1
ATOM 1550 C C . ARG B 1 102 ? 5.285 23.062 13.578 1 50.84 102 ARG B C 1
ATOM 1552 O O . ARG B 1 102 ? 4.25 23.156 14.242 1 50.84 102 ARG B O 1
#

Solvent-accessible surface area (backbone atoms only — not comparable to full-atom values): 12157 Å² total; per-residue (Å²): 135,82,81,75,77,78,73,74,74,75,72,73,71,73,73,70,74,70,73,63,71,76,60,72,62,65,73,69,63,42,83,41,88,77,53,66,58,31,32,41,32,32,33,82,84,62,41,49,31,25,34,64,47,20,82,83,36,46,67,66,58,54,72,57,39,40,74,54,62,60,21,23,37,32,36,38,42,99,85,53,48,47,31,36,26,76,44,85,55,52,43,97,85,67,38,59,68,41,28,54,80,116,137,82,78,75,74,76,73,76,74,76,74,75,72,72,73,71,75,71,71,62,72,76,60,71,62,66,72,70,62,41,82,41,89,76,53,65,57,32,31,41,31,31,32,82,84,62,41,49,32,24,35,61,45,20,81,83,35,45,67,66,57,53,72,57,38,39,75,54,61,60,22,22,37,31,35,38,41,98,84,54,49,46,30,36,26,77,45,84,55,52,42,96,87,66,40,58,68,42,29,55,81,116

Radius of gyration: 30.29 Å; Cα contacts (8 Å, |Δi|>4): 329; chains: 2; bounding box: 71×126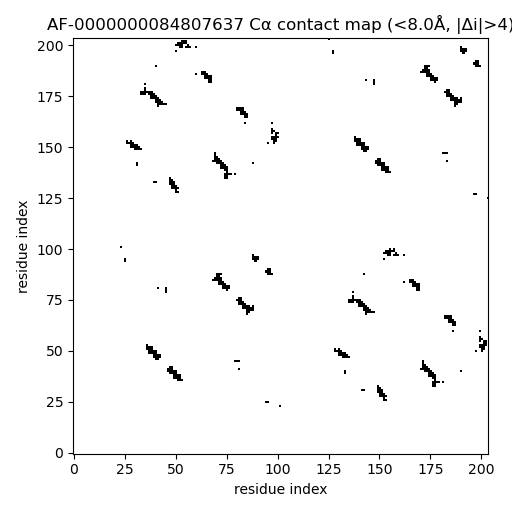×42 Å

Nearest PDB structures (foldseek):
  8j9j-assembly1_B4  TM=2.827E-01  e=2.089E+00  Euglena gracilis
  9c57-assembly1_K  TM=2.101E-01  e=7.618E+00  Homo sapiens
  8j9j-assembly1_B4  TM=2.828E-01  e=2.159E+00  Euglena gracilis
  9c57-assembly1_K  TM=2.102E-01  e=8.475E+00  Homo sapiens
  9c3c-assembly1_d  TM=1.655E-01  e=6.532E+00  Oryctolagus cuniculus

Foldseek 3Di:
DDPPDPPPPPPPPPPPPPPPPPPPPLPPDDDPDDDPQWDWDQDPVLDIDIDGHDPVCVVVVPVPDDDDDPQKDWDADPVSDIDIDHDHQADPVRHGNPDDDD/DDPPPPPVPPPPPPPPPPPPPPPVPLPPDDDPDDDPQKDWDQDPV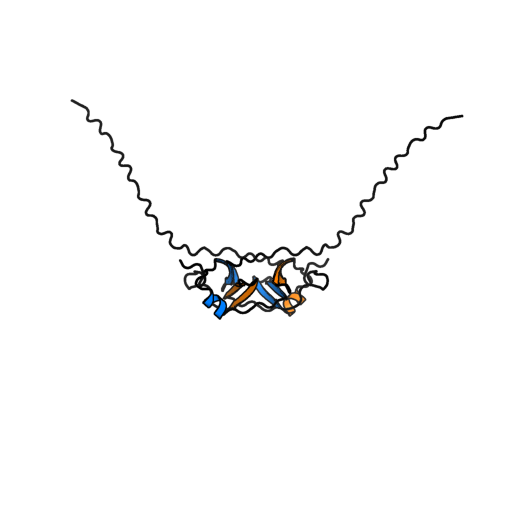LDIDIGGHDPVCVVVVPVPDDDDDPQKDWDADPVSDIDIDHDHQADPVRHGNPDDDD

Organism: Rhodopseudomonas palustris (strain HaA2) (NCBI:txid316058)